Protein AF-A0A2S0LW04-F1 (afdb_monomer)

Secondary structure (DSSP, 8-state):
-PPPBB--B--HHHHHHHHHHTTT--HHHHHHT--S--TT-B--TT-S-BPPHHHHHHHHHHHHHHHHHTTTTS-TTSSS-HHHHHHHHHHHHHHHH-B-HHHHT-HHHHHHIIIIISHHHHHHHSPPPTT-TT-TTTSSSTT-TTHHHHHHHHHH-HHHHTT--HHHHHHHHT-HHHHT-HHHHHHHHHHHHHHHTT--SSS-HHHHHHHHHHHHHHHHHHH-GGGS-HHHHHHHHHHHHHHHHHHHHHHHHTT--SSHHHHHHHHHTTTT-

pLDDT: mean 87.73, std 12.88, range [37.12, 98.69]

Radius of gyration: 20.91 Å; Cα contacts (8 Å, |Δi|>4): 337; chains: 1; bounding box: 58×43×54 Å

Sequence (273 aa):
MTRELSYPRIPTQVAIGLLREFEGKSLDDLRQSSATDHLRAYFHPNHPFQVEEETLETLRAGVEVIARKYGYPDEAGGKKSPGDFDRDVAAYLVEMMKILPVEAAIDEVWNFFTLVLLPHVGMWRYPNKPGDYEYERLIGKPRNVFRKLWWRAYVLGPELSNKLGEDETVGIMERSSVGGNVQLARAIVRSHDRVRSQFDGALSSSEFLRTAMVRIRAINSVRGLTFLPDDVLQREIDTVFNEVRDAYIKAVESGQAKSGRHLRRLVASGAFG

Structure (mmCIF, N/CA/C/O backbone):
data_AF-A0A2S0LW04-F1
#
_entry.id   AF-A0A2S0LW04-F1
#
loop_
_atom_site.group_PDB
_atom_site.id
_atom_site.type_symbol
_atom_site.label_atom_id
_atom_site.label_alt_id
_atom_site.label_comp_id
_atom_site.label_asym_id
_atom_site.label_entity_id
_atom_site.label_seq_id
_atom_site.pdbx_PDB_ins_code
_atom_site.Cartn_x
_atom_site.Cartn_y
_atom_site.Cartn_z
_atom_site.occupancy
_atom_site.B_iso_or_equiv
_atom_site.auth_seq_id
_atom_site.auth_comp_id
_atom_site.auth_asym_id
_atom_site.auth_atom_id
_atom_site.pdbx_PDB_model_num
ATOM 1 N N . MET A 1 1 ? -12.515 -25.270 -1.839 1.00 46.56 1 MET A N 1
ATOM 2 C CA . MET A 1 1 ? -12.910 -23.907 -2.254 1.00 46.56 1 MET A CA 1
ATOM 3 C C . MET A 1 1 ? -12.561 -22.962 -1.123 1.00 46.56 1 MET A C 1
ATOM 5 O O . MET A 1 1 ? -13.124 -23.107 -0.046 1.00 46.56 1 MET A O 1
ATOM 9 N N . THR A 1 2 ? -11.597 -22.068 -1.329 1.00 56.78 2 THR A N 1
ATOM 10 C CA . THR A 1 2 ? -11.316 -20.971 -0.391 1.00 56.78 2 THR A CA 1
ATOM 11 C C . THR A 1 2 ? -12.529 -20.045 -0.403 1.00 56.78 2 THR A C 1
ATOM 13 O O . THR A 1 2 ? -12.941 -19.624 -1.480 1.00 56.78 2 THR A O 1
ATOM 16 N N . ARG A 1 3 ? -13.160 -19.811 0.751 1.00 67.69 3 ARG A N 1
ATOM 17 C CA . ARG A 1 3 ? -14.314 -18.908 0.843 1.00 67.69 3 ARG A CA 1
ATOM 18 C C . ARG A 1 3 ? -13.809 -17.472 0.751 1.00 67.69 3 ARG A C 1
ATOM 20 O O . ARG A 1 3 ? -12.916 -17.092 1.500 1.00 67.69 3 ARG A O 1
ATOM 27 N N . GLU A 1 4 ? -14.358 -16.711 -0.180 1.00 74.31 4 GLU A N 1
ATOM 28 C CA . GLU A 1 4 ? -14.082 -15.285 -0.321 1.00 74.31 4 GLU A CA 1
ATOM 29 C C . GLU A 1 4 ? -15.015 -14.515 0.627 1.00 74.31 4 GLU A C 1
ATOM 31 O O . GLU A 1 4 ? -16.198 -14.852 0.730 1.00 74.31 4 GLU A O 1
ATOM 36 N N . LEU A 1 5 ? -14.481 -13.537 1.365 1.00 85.00 5 LEU A N 1
ATOM 37 C CA . LEU A 1 5 ? -15.184 -12.854 2.461 1.00 85.00 5 LEU A CA 1
ATOM 38 C C . LEU A 1 5 ? -15.464 -11.382 2.1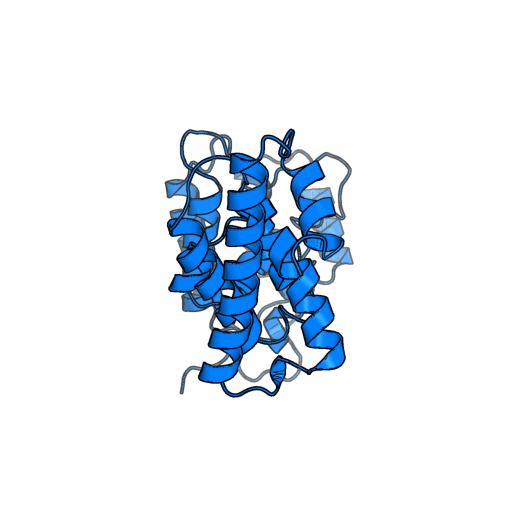24 1.00 85.00 5 LEU A C 1
ATOM 40 O O . LEU A 1 5 ? -14.598 -10.692 1.578 1.00 85.00 5 LEU A O 1
ATOM 44 N N . SER A 1 6 ? -16.648 -10.883 2.500 1.00 90.00 6 SER A N 1
ATOM 45 C CA . SER A 1 6 ? -16.928 -9.440 2.537 1.00 90.00 6 SER A CA 1
ATOM 46 C C . SER A 1 6 ? -16.561 -8.869 3.895 1.00 90.00 6 SER A C 1
ATOM 48 O O . SER A 1 6 ? -16.793 -9.488 4.935 1.00 90.00 6 SER A O 1
ATOM 50 N N . TYR A 1 7 ? -15.983 -7.676 3.859 1.00 94.69 7 TYR A N 1
ATOM 51 C CA . TYR A 1 7 ? -15.483 -6.969 5.026 1.00 94.69 7 TYR A CA 1
ATOM 52 C C . TYR A 1 7 ? -16.412 -5.817 5.417 1.00 94.69 7 TYR A C 1
ATOM 54 O O . TYR A 1 7 ? -17.071 -5.248 4.537 1.00 94.69 7 TYR A O 1
ATOM 62 N N . PRO A 1 8 ? -16.442 -5.431 6.708 1.00 95.94 8 PRO A N 1
ATOM 63 C CA . PRO A 1 8 ? -17.196 -4.274 7.149 1.00 95.94 8 PRO A CA 1
ATOM 64 C C . PRO A 1 8 ? -16.661 -3.005 6.488 1.00 95.94 8 PRO A C 1
ATOM 66 O O . PRO A 1 8 ? -15.465 -2.854 6.230 1.00 95.94 8 PRO A O 1
ATOM 69 N N . ARG A 1 9 ? -17.572 -2.074 6.228 1.00 96.75 9 ARG A N 1
ATOM 70 C CA . ARG A 1 9 ? -17.311 -0.790 5.582 1.00 96.75 9 ARG A CA 1
ATOM 71 C C . ARG A 1 9 ? -17.803 0.326 6.474 1.00 96.75 9 ARG A C 1
ATOM 73 O O . ARG A 1 9 ? -18.889 0.204 7.031 1.00 96.75 9 ARG A O 1
ATOM 80 N N . ILE A 1 10 ? -17.065 1.432 6.547 1.00 98.00 10 ILE A N 1
ATOM 81 C CA . ILE A 1 10 ? -17.593 2.682 7.111 1.00 98.00 10 ILE A CA 1
ATOM 82 C C . ILE A 1 10 ? -17.517 3.825 6.090 1.00 98.00 10 ILE A C 1
ATOM 84 O O . ILE A 1 10 ? -16.471 4.015 5.451 1.00 98.00 10 ILE A O 1
ATOM 88 N N . PRO A 1 11 ? -18.585 4.638 5.964 1.00 98.00 11 PRO A N 1
ATOM 89 C CA . PRO A 1 11 ? -18.584 5.779 5.061 1.00 98.00 11 PRO A CA 1
ATOM 90 C C . PRO A 1 11 ? -17.447 6.751 5.355 1.00 98.00 11 PRO A C 1
ATOM 92 O O . PRO A 1 11 ? -17.129 7.019 6.513 1.00 98.00 11 PRO A O 1
ATOM 95 N N . THR A 1 12 ? -16.878 7.354 4.313 1.00 97.69 12 THR A N 1
ATOM 96 C CA . THR A 1 12 ? -15.746 8.289 4.457 1.00 97.69 12 THR A CA 1
ATOM 97 C C . THR A 1 12 ? -16.043 9.453 5.408 1.00 97.69 12 THR A C 1
ATOM 99 O O . THR A 1 12 ? -15.176 9.850 6.174 1.00 97.69 12 THR A O 1
ATOM 102 N N . GLN A 1 13 ? -17.276 9.961 5.454 1.00 97.75 13 GLN A N 1
ATOM 103 C CA . GLN A 1 13 ? -17.642 11.014 6.414 1.00 97.75 13 GLN A CA 1
ATOM 104 C C . GLN A 1 13 ? -17.598 10.540 7.876 1.00 97.75 13 GLN A C 1
ATOM 106 O O . GLN A 1 13 ? -17.260 11.313 8.767 1.00 97.75 13 GLN A O 1
ATOM 111 N N . VAL A 1 14 ? -17.893 9.260 8.128 1.00 98.25 14 VAL A N 1
ATOM 112 C CA . VAL A 1 14 ? -17.749 8.645 9.458 1.00 98.25 14 VAL A CA 1
ATOM 113 C C . VAL A 1 14 ? -16.271 8.473 9.796 1.00 98.25 14 VAL A C 1
ATOM 115 O O . VAL A 1 14 ? -15.859 8.812 10.896 1.00 98.25 14 VAL A O 1
ATOM 118 N N . ALA A 1 15 ? -15.468 8.025 8.830 1.00 98.06 15 ALA A N 1
ATOM 119 C CA . ALA A 1 15 ? -14.017 7.899 8.957 1.00 98.06 15 ALA A CA 1
ATOM 120 C C . ALA A 1 15 ? -13.343 9.236 9.336 1.00 98.06 15 ALA A C 1
ATOM 122 O O . ALA A 1 15 ? -12.541 9.293 10.264 1.00 98.06 15 ALA A O 1
ATOM 123 N N . ILE A 1 16 ? -13.729 10.328 8.668 1.00 98.00 16 ILE A N 1
ATOM 124 C CA . ILE A 1 16 ? -13.281 11.693 8.990 1.00 98.00 16 ILE A CA 1
ATOM 125 C C . ILE A 1 16 ? -13.703 12.084 10.416 1.00 98.00 16 ILE A C 1
ATOM 127 O O . ILE A 1 16 ? -12.924 12.693 11.147 1.00 98.00 16 ILE A O 1
ATOM 131 N N . GLY A 1 17 ? -14.923 11.721 10.830 1.00 97.88 17 GLY A N 1
ATOM 132 C CA . GLY A 1 17 ? -15.408 11.916 12.200 1.00 97.88 17 GLY A CA 1
ATOM 133 C C . GLY A 1 17 ? -14.542 11.205 13.243 1.00 97.88 17 GLY A C 1
ATOM 134 O O . GLY A 1 17 ? -14.099 11.844 14.192 1.00 97.88 17 GLY A O 1
ATOM 135 N N . LEU A 1 18 ? -14.209 9.932 13.013 1.00 97.75 18 LEU A N 1
ATOM 136 C CA . LEU A 1 18 ? -13.320 9.163 13.892 1.00 97.75 18 LEU A CA 1
ATOM 137 C C . LEU A 1 18 ? -11.939 9.817 14.020 1.00 97.75 18 LEU A C 1
ATOM 139 O O . LEU A 1 18 ? -11.418 9.934 15.123 1.00 97.75 18 LEU A O 1
ATOM 143 N N . LEU A 1 19 ? -11.358 10.319 12.923 1.00 96.50 19 LEU A N 1
ATOM 144 C CA . LEU A 1 19 ? -10.076 11.032 12.991 1.00 96.50 19 LEU A CA 1
ATOM 145 C C . LEU A 1 19 ? -10.138 12.307 13.840 1.00 96.50 19 LEU A C 1
ATOM 147 O O . LEU A 1 19 ? -9.159 12.622 14.513 1.00 96.50 19 LEU A O 1
ATOM 151 N N . ARG A 1 20 ? -11.272 13.019 13.845 1.00 96.81 20 ARG A N 1
ATOM 152 C CA . ARG A 1 20 ? -11.489 14.159 14.753 1.00 96.81 20 ARG A CA 1
ATOM 153 C C . ARG A 1 20 ? -11.556 13.708 16.206 1.00 96.81 20 ARG A C 1
ATOM 155 O O . ARG A 1 20 ? -10.947 14.331 17.064 1.00 96.81 20 ARG A O 1
ATOM 162 N N . GLU A 1 21 ? -12.256 12.612 16.477 1.00 96.25 21 GLU A N 1
ATOM 163 C CA . GLU A 1 21 ? -12.354 12.025 17.820 1.00 96.25 21 GLU A CA 1
ATOM 164 C C . GLU A 1 21 ? -11.022 11.453 18.328 1.00 96.25 21 GLU A C 1
ATOM 166 O O . GLU A 1 21 ? -10.840 11.276 19.533 1.00 96.25 21 GLU A O 1
ATOM 171 N N . PHE A 1 22 ? -10.101 11.125 17.423 1.00 96.12 22 PHE A N 1
ATOM 172 C CA . PHE A 1 22 ? -8.762 10.631 17.739 1.00 96.12 22 PHE A CA 1
ATOM 173 C C . PHE A 1 22 ? -7.753 11.743 18.014 1.00 96.12 22 PHE A C 1
ATOM 175 O O . PHE A 1 22 ? -6.666 11.460 18.516 1.00 96.12 22 PHE A O 1
ATOM 182 N N . GLU A 1 23 ? -8.085 12.997 17.713 1.00 94.94 23 GLU A N 1
ATOM 183 C CA . GLU A 1 23 ? -7.182 14.113 17.958 1.00 94.94 23 GLU A CA 1
ATOM 184 C C . GLU A 1 23 ? -6.840 14.230 19.450 1.00 94.94 23 GLU A C 1
ATOM 186 O O . GLU A 1 23 ? -7.713 14.240 20.316 1.00 94.94 23 GLU A O 1
ATOM 191 N N . GLY A 1 24 ? -5.542 14.287 19.754 1.00 92.31 24 GLY A N 1
ATOM 192 C CA . GLY A 1 24 ? -5.036 14.377 21.125 1.00 92.31 24 GLY A CA 1
ATOM 193 C C . GLY A 1 24 ? -5.053 13.067 21.923 1.00 92.31 24 GLY A C 1
ATOM 194 O O . GLY A 1 24 ? -4.531 13.055 23.036 1.00 92.31 24 GLY A O 1
ATOM 195 N N . LYS A 1 25 ? -5.589 11.965 21.380 1.00 95.50 25 LYS A N 1
ATOM 196 C CA . LYS A 1 25 ? -5.533 10.644 22.025 1.00 95.50 25 LYS A CA 1
ATOM 197 C C . LYS A 1 25 ? -4.138 10.029 21.915 1.00 95.50 25 LYS A C 1
ATOM 199 O O . LYS A 1 25 ? -3.474 10.143 20.884 1.00 95.50 25 LYS A O 1
ATOM 204 N N . SER A 1 26 ? -3.704 9.339 22.968 1.00 94.94 26 SER A N 1
ATOM 205 C CA . SER A 1 26 ? -2.473 8.547 22.933 1.00 94.94 26 SER A CA 1
ATOM 206 C C . SER A 1 26 ? -2.653 7.268 22.104 1.00 94.94 26 SER A C 1
ATOM 208 O O . SER A 1 26 ? -3.774 6.835 21.833 1.00 94.94 26 SER A O 1
ATOM 210 N N . LEU A 1 27 ? -1.551 6.613 21.717 1.00 95.25 27 LEU A N 1
ATOM 211 C CA . LEU A 1 27 ? -1.625 5.314 21.031 1.00 95.25 27 LEU A CA 1
ATOM 212 C C . LEU A 1 27 ? -2.337 4.245 21.878 1.00 95.25 27 LEU A C 1
ATOM 214 O O . LEU A 1 27 ? -3.002 3.378 21.314 1.00 95.25 27 LEU A O 1
ATOM 218 N N . ASP A 1 28 ? -2.238 4.321 23.210 1.00 96.25 28 ASP A N 1
ATOM 219 C CA . ASP A 1 28 ? -2.940 3.398 24.105 1.00 96.25 28 ASP A CA 1
ATOM 220 C C . ASP A 1 28 ? -4.449 3.676 24.133 1.00 96.25 28 ASP A C 1
ATOM 222 O O . ASP A 1 28 ? -5.237 2.748 23.971 1.00 96.25 28 ASP A O 1
ATOM 226 N N . ASP A 1 29 ? -4.866 4.946 24.186 1.00 97.00 29 ASP A N 1
ATOM 227 C CA . ASP A 1 29 ? -6.286 5.322 24.086 1.00 97.00 29 ASP A CA 1
ATOM 228 C C . ASP A 1 29 ? -6.900 4.856 22.755 1.00 97.00 29 ASP A C 1
ATOM 230 O O . ASP A 1 29 ? -8.031 4.362 22.706 1.00 97.00 29 ASP A O 1
ATOM 234 N N . LEU A 1 30 ? -6.151 4.981 21.651 1.00 97.19 30 LEU A N 1
ATOM 235 C CA . LEU A 1 30 ? -6.567 4.481 20.337 1.00 97.19 30 LEU A CA 1
ATOM 236 C C . LEU A 1 30 ? -6.658 2.954 20.314 1.00 97.19 30 LEU A C 1
ATOM 238 O O . LEU A 1 30 ? -7.567 2.394 19.699 1.00 97.19 30 LEU A O 1
ATOM 242 N N . ARG A 1 31 ? -5.740 2.264 20.993 1.00 97.00 31 ARG A N 1
ATOM 243 C CA . ARG A 1 31 ? -5.771 0.806 21.111 1.00 97.00 31 ARG A CA 1
ATOM 244 C C . ARG A 1 31 ? -6.989 0.343 21.902 1.00 97.00 31 ARG A C 1
ATOM 246 O O . ARG A 1 31 ? -7.678 -0.564 21.452 1.00 97.00 31 ARG A O 1
ATOM 253 N N . GLN A 1 32 ? -7.298 1.005 23.014 1.00 96.69 32 GLN A N 1
ATOM 254 C CA . GLN A 1 32 ? -8.504 0.744 23.804 1.00 96.69 32 GLN A CA 1
ATOM 255 C C . GLN A 1 32 ? -9.792 1.062 23.029 1.00 96.69 32 GLN A C 1
ATOM 257 O O . GLN A 1 32 ? -10.805 0.401 23.226 1.00 96.69 32 GLN A O 1
ATOM 262 N N . SER A 1 33 ? -9.744 2.033 22.111 1.00 95.12 33 SER A N 1
ATOM 263 C CA . SER A 1 33 ? -10.862 2.380 21.220 1.00 95.12 33 SER A CA 1
ATOM 264 C C . SER A 1 33 ? -10.996 1.447 20.003 1.00 95.12 33 SER A C 1
ATOM 266 O O . SER A 1 33 ? -11.900 1.639 19.195 1.00 95.12 33 SER A O 1
ATOM 268 N N . SER A 1 34 ? -10.087 0.482 19.814 1.00 97.19 34 SER A N 1
ATOM 269 C CA . SER A 1 34 ? -10.100 -0.408 18.645 1.00 97.19 34 SER A CA 1
ATOM 270 C C . SER A 1 34 ? -11.190 -1.475 18.783 1.00 97.19 34 SER A C 1
ATOM 272 O O . SER A 1 34 ? -11.239 -2.179 19.791 1.00 97.19 34 SER A O 1
ATOM 274 N N . ALA A 1 35 ? -12.003 -1.661 17.746 1.00 97.75 35 ALA A N 1
ATOM 275 C CA . ALA A 1 35 ? -13.168 -2.546 17.768 1.00 97.75 35 ALA A CA 1
ATOM 276 C C . ALA A 1 35 ? -13.258 -3.433 16.514 1.00 97.75 35 ALA A C 1
ATOM 278 O O . ALA A 1 35 ? -12.617 -3.181 15.493 1.00 97.75 35 ALA A O 1
ATOM 279 N N . THR A 1 36 ? -14.049 -4.496 16.610 1.00 97.88 36 THR A N 1
ATOM 280 C CA . THR A 1 36 ? -14.407 -5.424 15.520 1.00 97.88 36 THR A CA 1
ATOM 281 C C . THR A 1 36 ? -15.727 -5.057 14.849 1.00 97.88 36 THR A C 1
ATOM 283 O O . THR A 1 36 ? -16.068 -5.621 13.809 1.00 97.88 36 THR A O 1
ATOM 286 N N . ASP A 1 37 ? -16.437 -4.071 15.390 1.00 96.56 37 ASP A N 1
ATOM 287 C CA . ASP A 1 37 ? -17.686 -3.537 14.879 1.00 96.56 37 ASP A CA 1
ATOM 288 C C . ASP A 1 37 ? -17.732 -2.004 15.005 1.00 96.56 37 ASP A C 1
ATOM 290 O O . ASP A 1 37 ? -16.855 -1.352 15.572 1.00 96.56 37 ASP A O 1
ATOM 294 N N . HIS A 1 38 ? -18.744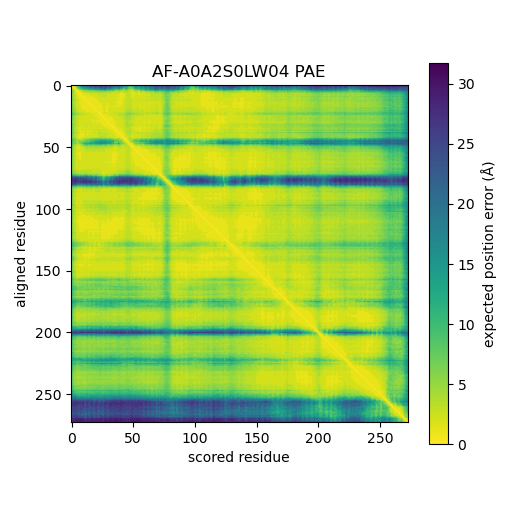 -1.397 14.389 1.00 97.44 38 HIS A N 1
ATOM 295 C CA . HIS A 1 38 ? -19.047 0.020 14.556 1.00 97.44 38 HIS A CA 1
ATOM 296 C C . HIS A 1 38 ? -20.521 0.248 14.215 1.00 97.44 38 HIS A C 1
ATOM 298 O O . HIS A 1 38 ? -21.022 -0.319 13.247 1.00 97.44 38 HIS A O 1
ATOM 304 N N . LEU A 1 39 ? -21.215 1.138 14.933 1.00 96.38 39 LEU A N 1
ATOM 305 C CA . LEU A 1 39 ? -22.658 1.385 14.742 1.00 96.38 39 LEU A CA 1
ATOM 306 C C . LEU A 1 39 ? -23.032 1.751 13.294 1.00 96.38 39 LEU A C 1
ATOM 308 O O . LEU A 1 39 ? -24.123 1.458 12.816 1.00 96.38 39 LEU A O 1
ATOM 312 N N . ARG A 1 40 ? -22.120 2.433 12.598 1.00 97.25 40 ARG A N 1
ATOM 313 C CA . ARG A 1 40 ? -22.282 2.838 11.192 1.00 97.25 40 ARG A CA 1
ATOM 314 C C . ARG A 1 40 ? -21.583 1.915 10.194 1.00 97.25 40 ARG A C 1
ATOM 316 O O . ARG A 1 40 ? -21.472 2.289 9.026 1.00 97.25 40 ARG A O 1
ATOM 323 N N . ALA A 1 41 ? -21.061 0.778 10.652 1.00 96.62 41 ALA A N 1
ATOM 324 C CA . ALA A 1 41 ? -20.507 -0.224 9.763 1.00 96.62 41 ALA A CA 1
ATOM 325 C C . ALA A 1 41 ? -21.624 -0.954 9.019 1.00 96.62 41 ALA A C 1
ATOM 327 O O . ALA A 1 41 ? -22.720 -1.157 9.538 1.00 96.62 41 ALA A O 1
ATOM 328 N N . TYR A 1 42 ? -21.337 -1.346 7.788 1.00 94.94 42 TYR A N 1
ATOM 329 C CA . TYR A 1 42 ? -22.242 -2.140 6.974 1.00 94.94 42 TYR A CA 1
ATOM 330 C C . TYR A 1 42 ? -21.444 -3.073 6.061 1.00 94.94 42 TYR A C 1
ATOM 332 O O . TYR A 1 42 ? -20.259 -2.855 5.806 1.00 94.94 42 TYR A O 1
ATOM 340 N N . PHE A 1 43 ? -22.098 -4.113 5.558 1.00 92.94 43 PHE A N 1
ATOM 341 C CA . PHE A 1 43 ? -21.528 -5.043 4.585 1.00 92.94 43 PHE A CA 1
ATOM 342 C C . PHE A 1 43 ? -22.129 -4.809 3.205 1.00 92.94 43 PHE A C 1
ATOM 344 O O . PHE A 1 43 ? -23.178 -4.174 3.064 1.00 92.94 43 PHE A O 1
ATOM 351 N N . HIS A 1 44 ? -21.495 -5.356 2.170 1.00 86.62 44 HIS A N 1
ATOM 352 C CA . HIS A 1 44 ? -22.132 -5.393 0.862 1.00 86.62 44 HIS A CA 1
ATOM 353 C C . HIS A 1 44 ? -23.467 -6.172 0.946 1.00 86.62 44 HIS A C 1
ATOM 355 O O . HIS A 1 44 ? -23.442 -7.335 1.357 1.00 86.62 44 HIS A O 1
ATOM 361 N N . PRO A 1 45 ? -24.616 -5.595 0.532 1.00 80.81 45 PRO A N 1
ATOM 362 C CA . PRO A 1 45 ? -25.943 -6.174 0.791 1.00 80.81 45 PRO A CA 1
ATOM 363 C C . PRO A 1 45 ? -26.150 -7.603 0.276 1.00 80.81 45 PRO A C 1
ATOM 365 O O . PRO A 1 45 ? -26.917 -8.362 0.855 1.00 80.81 45 PRO A O 1
ATOM 368 N N . ASN A 1 46 ? -25.456 -7.973 -0.804 1.00 78.25 46 ASN A N 1
ATOM 369 C CA . ASN A 1 46 ? -25.651 -9.249 -1.500 1.00 78.25 46 ASN A CA 1
ATOM 370 C C . ASN A 1 46 ? -24.484 -10.231 -1.323 1.00 78.25 46 ASN A C 1
ATOM 372 O O . ASN A 1 46 ? -24.371 -11.178 -2.099 1.00 78.25 46 ASN A O 1
ATOM 376 N N . HIS A 1 47 ? -23.567 -9.989 -0.381 1.00 76.75 47 HIS A N 1
ATOM 377 C CA . HIS A 1 47 ? -22.433 -10.893 -0.206 1.00 76.75 47 HIS A CA 1
ATOM 378 C C . HIS A 1 47 ? -22.790 -12.061 0.731 1.00 76.75 47 HIS A C 1
ATOM 380 O O . HIS A 1 47 ? -23.176 -11.812 1.872 1.00 76.75 47 HIS A O 1
ATOM 386 N N . PRO A 1 48 ? -22.656 -13.327 0.288 1.00 75.50 48 PRO A N 1
ATOM 387 C CA . PRO A 1 48 ? -23.170 -14.485 1.026 1.00 75.50 48 PRO A CA 1
ATOM 388 C C . PRO A 1 48 ? -22.367 -14.826 2.287 1.00 75.50 48 PRO A C 1
ATOM 390 O O . PRO A 1 48 ? -22.890 -15.480 3.183 1.00 75.50 48 PRO A O 1
ATOM 393 N N . PHE A 1 49 ? -21.104 -14.395 2.357 1.00 84.00 49 PHE A N 1
ATOM 394 C CA . PHE A 1 49 ? -20.210 -14.676 3.479 1.00 84.00 49 PHE A CA 1
ATOM 395 C C . PHE A 1 49 ? -19.587 -13.381 3.990 1.00 84.00 49 PHE A C 1
ATOM 397 O O . PHE A 1 49 ? -18.837 -12.713 3.272 1.00 84.00 49 PHE A O 1
ATOM 404 N N . GLN A 1 50 ? -19.931 -13.015 5.216 1.00 90.62 50 GLN A N 1
ATOM 405 C CA . GLN A 1 50 ? -19.319 -11.905 5.936 1.00 90.62 50 GLN A CA 1
ATOM 406 C C . GLN A 1 50 ? -18.141 -12.442 6.743 1.00 90.62 50 GLN A C 1
ATOM 408 O O . GLN A 1 50 ? -18.166 -13.589 7.189 1.00 90.62 50 GLN A O 1
ATOM 413 N N . VAL A 1 51 ? -17.095 -11.634 6.891 1.00 92.31 51 VAL A N 1
ATOM 414 C CA . VAL A 1 51 ? -16.002 -11.963 7.805 1.00 92.31 51 VAL A CA 1
ATOM 415 C C . VAL A 1 51 ? -16.541 -12.047 9.233 1.00 92.31 51 VAL A C 1
ATOM 417 O O . VAL A 1 51 ? -17.296 -11.182 9.673 1.00 92.31 51 VAL A O 1
ATOM 420 N N . GLU A 1 52 ? -16.171 -13.110 9.938 1.00 92.88 52 GLU A N 1
ATOM 421 C CA . GLU A 1 52 ? -16.552 -13.306 11.334 1.00 92.88 52 GLU A CA 1
ATOM 422 C C . GLU A 1 52 ? -15.707 -12.413 12.246 1.00 92.88 52 GLU A C 1
ATOM 424 O O . GLU A 1 52 ? -14.554 -12.091 11.938 1.00 92.88 52 GLU A O 1
ATOM 429 N N . GLU A 1 53 ? -16.268 -12.044 13.394 1.00 95.56 53 GLU A N 1
ATOM 430 C CA . GLU A 1 53 ? -15.584 -11.235 14.403 1.00 95.56 53 GLU A CA 1
ATOM 431 C C . GLU A 1 53 ? -14.229 -11.839 14.804 1.00 95.56 53 GLU A C 1
ATOM 433 O O . GLU A 1 53 ? -13.217 -11.142 14.765 1.00 95.56 53 GLU A O 1
ATOM 438 N N . GLU A 1 54 ? -14.170 -13.152 15.044 1.00 95.81 54 GLU A N 1
ATOM 439 C CA . GLU A 1 54 ? -12.934 -13.878 15.377 1.00 95.81 54 GLU A CA 1
ATOM 440 C C . GLU A 1 54 ? -11.835 -13.697 14.311 1.00 95.81 54 GLU A C 1
ATOM 442 O O . GLU A 1 54 ? -10.642 -13.581 14.616 1.00 95.81 54 GLU A O 1
ATOM 447 N N . THR A 1 55 ? -12.221 -13.605 13.034 1.00 95.50 55 THR A N 1
ATOM 448 C CA . THR A 1 55 ? -11.269 -13.350 11.945 1.00 95.50 55 THR A CA 1
ATOM 449 C C . THR A 1 55 ? -10.737 -11.915 11.999 1.00 95.50 55 THR A C 1
ATOM 451 O O . THR A 1 55 ? -9.548 -11.692 11.759 1.00 95.50 55 THR A O 1
ATOM 454 N N . LEU A 1 56 ? -11.577 -10.933 12.345 1.00 97.81 56 LEU A N 1
ATOM 455 C CA . LEU A 1 56 ? -11.148 -9.543 12.544 1.00 97.81 56 LEU A CA 1
ATOM 456 C C . LEU A 1 56 ? -10.218 -9.412 13.757 1.00 97.81 56 LEU A C 1
ATOM 458 O O . LEU A 1 56 ? -9.191 -8.737 13.665 1.00 97.81 56 LEU A O 1
ATOM 462 N N . GLU A 1 57 ? -10.518 -10.099 14.859 1.00 98.00 57 GLU A N 1
ATOM 463 C CA . GLU A 1 57 ? -9.649 -10.144 16.039 1.00 98.00 57 GLU A CA 1
ATOM 464 C C . GLU A 1 57 ? -8.289 -10.761 15.720 1.00 98.00 57 GLU A C 1
ATOM 466 O O . GLU A 1 57 ? -7.254 -10.199 16.085 1.00 98.00 57 GLU A O 1
ATOM 471 N N . THR A 1 58 ? -8.286 -11.870 14.977 1.00 98.00 58 THR A N 1
ATOM 472 C CA . THR A 1 58 ? -7.065 -12.535 14.513 1.00 98.00 58 THR A CA 1
ATOM 473 C C . THR A 1 58 ? -6.239 -11.600 13.629 1.00 98.00 58 THR A C 1
ATOM 475 O O . THR A 1 58 ? -5.032 -11.444 13.832 1.00 98.00 58 THR A O 1
ATOM 478 N N . LEU A 1 59 ? -6.876 -10.908 12.676 1.00 98.00 59 LEU A N 1
ATOM 479 C CA . LEU A 1 59 ? -6.217 -9.912 11.827 1.00 98.00 59 LEU A CA 1
ATOM 480 C C . LEU A 1 59 ? -5.578 -8.796 12.655 1.00 98.00 59 LEU A C 1
ATOM 482 O O . LEU A 1 59 ? -4.396 -8.505 12.459 1.00 98.00 59 LEU A O 1
ATOM 486 N N . ARG A 1 60 ? -6.322 -8.220 13.606 1.00 98.44 60 ARG A N 1
ATOM 487 C CA . ARG A 1 60 ? -5.814 -7.192 14.522 1.00 98.44 60 ARG A CA 1
ATOM 488 C C . ARG A 1 60 ? -4.605 -7.703 15.304 1.00 98.44 60 ARG A C 1
ATOM 490 O O . ARG A 1 60 ? -3.548 -7.077 15.269 1.00 98.44 60 ARG A O 1
ATOM 497 N N . ALA A 1 61 ? -4.729 -8.863 15.947 1.00 98.31 61 ALA A N 1
ATOM 498 C CA . ALA A 1 61 ? -3.675 -9.449 16.767 1.00 98.31 61 ALA A CA 1
ATOM 499 C C . ALA A 1 61 ? -2.389 -9.718 15.968 1.00 98.31 61 ALA A C 1
ATOM 501 O O . ALA A 1 61 ? -1.297 -9.386 16.431 1.00 98.31 61 ALA A O 1
ATOM 502 N N . GLY A 1 62 ? -2.497 -10.266 14.755 1.00 98.50 62 GLY A N 1
ATOM 503 C CA . GLY A 1 62 ? -1.329 -10.524 13.913 1.00 98.50 62 GLY A CA 1
ATOM 504 C C . GLY A 1 62 ? -0.634 -9.247 13.439 1.00 98.50 62 GLY A C 1
ATOM 505 O O . GLY A 1 62 ? 0.594 -9.158 13.519 1.00 98.50 62 GLY A O 1
ATOM 506 N N . VAL A 1 63 ? -1.390 -8.215 13.041 1.00 98.31 63 VAL A N 1
ATOM 507 C CA . VAL A 1 63 ? -0.800 -6.907 12.703 1.00 98.31 63 VAL A CA 1
ATOM 508 C C . VAL A 1 63 ? -0.126 -6.279 13.925 1.00 98.31 63 VAL A C 1
ATOM 510 O O . VAL A 1 63 ? 0.979 -5.756 13.795 1.00 98.31 63 VAL A O 1
ATOM 513 N N . GLU A 1 64 ? -0.719 -6.369 15.117 1.00 97.38 64 GLU A N 1
ATOM 514 C CA . GLU A 1 64 ? -0.096 -5.877 16.350 1.00 97.38 64 GLU A CA 1
ATOM 515 C C . GLU A 1 64 ? 1.206 -6.618 16.701 1.00 97.38 64 GLU A C 1
ATOM 517 O O . GLU A 1 64 ? 2.173 -5.995 17.143 1.00 97.38 64 GLU A O 1
ATOM 522 N N . VAL A 1 65 ? 1.259 -7.945 16.522 1.00 97.75 65 VAL A N 1
ATOM 523 C CA . VAL A 1 65 ? 2.485 -8.737 16.731 1.00 97.75 65 VAL A CA 1
ATOM 524 C C . VAL A 1 65 ? 3.596 -8.248 15.802 1.00 97.75 65 VAL A C 1
ATOM 526 O O . VAL A 1 65 ? 4.726 -8.035 16.251 1.00 97.75 65 VAL A O 1
ATOM 529 N N . ILE A 1 66 ? 3.268 -8.007 14.531 1.00 96.50 66 ILE A N 1
ATOM 530 C CA . ILE A 1 66 ? 4.209 -7.441 13.563 1.00 96.50 66 ILE A CA 1
ATOM 531 C C . ILE A 1 66 ? 4.612 -6.022 13.990 1.00 96.50 66 ILE A C 1
ATOM 533 O O . ILE A 1 66 ? 5.800 -5.727 14.064 1.00 96.50 66 ILE A O 1
ATOM 537 N N . ALA A 1 67 ? 3.670 -5.151 14.352 1.00 94.94 67 ALA A N 1
ATOM 538 C CA . ALA A 1 67 ? 3.967 -3.785 14.787 1.00 94.94 67 ALA A CA 1
ATOM 539 C C . ALA A 1 67 ? 4.934 -3.758 15.986 1.00 94.94 67 ALA A C 1
ATOM 541 O O . ALA A 1 67 ? 5.938 -3.042 15.955 1.00 94.94 67 ALA A O 1
ATOM 542 N N . ARG A 1 68 ? 4.705 -4.603 17.002 1.00 93.75 68 ARG A N 1
ATOM 543 C CA . ARG A 1 68 ? 5.590 -4.741 18.174 1.00 93.75 68 ARG A CA 1
ATOM 544 C C . ARG A 1 68 ? 6.996 -5.200 17.791 1.00 93.75 68 ARG A C 1
ATOM 546 O O . ARG A 1 68 ? 7.977 -4.659 18.296 1.00 93.75 68 ARG A O 1
ATOM 553 N N . LYS A 1 69 ? 7.126 -6.136 16.841 1.00 93.31 69 LYS A N 1
ATOM 554 C CA . LYS A 1 69 ? 8.435 -6.543 16.292 1.00 93.31 69 LYS A CA 1
ATOM 555 C C . LYS A 1 69 ? 9.210 -5.345 15.726 1.00 93.31 69 LYS A C 1
ATOM 557 O O . LYS A 1 69 ? 10.442 -5.357 15.787 1.00 93.31 69 LYS A O 1
ATOM 562 N N . TYR A 1 70 ? 8.525 -4.324 15.214 1.00 91.56 70 TYR A N 1
ATOM 563 C CA . TYR A 1 70 ? 9.120 -3.145 14.577 1.00 91.56 70 TYR A CA 1
ATOM 564 C C . TYR A 1 70 ? 9.124 -1.872 15.436 1.00 91.56 70 TYR A C 1
ATOM 566 O O . TYR A 1 70 ? 9.507 -0.820 14.933 1.00 91.56 70 TYR A O 1
ATOM 574 N N . GLY A 1 71 ? 8.800 -1.973 16.728 1.00 90.00 71 GLY A N 1
ATOM 575 C CA . GLY A 1 71 ? 8.996 -0.885 17.692 1.00 90.00 71 GLY A CA 1
ATOM 576 C C . GLY A 1 71 ? 7.723 -0.214 18.198 1.00 90.00 71 GLY A C 1
ATOM 577 O O . GLY A 1 71 ? 7.833 0.704 18.993 1.00 90.00 71 GLY A O 1
ATOM 578 N N . TYR A 1 72 ? 6.528 -0.665 17.806 1.00 90.62 72 TYR A N 1
ATOM 579 C CA . TYR A 1 72 ? 5.293 -0.217 18.459 1.00 90.62 72 TYR A CA 1
ATOM 580 C C . TYR A 1 72 ? 5.274 -0.642 19.946 1.00 90.62 72 TYR A C 1
ATOM 582 O O . TYR A 1 72 ? 5.578 -1.810 20.221 1.00 90.62 72 TYR A O 1
ATOM 590 N N . PRO A 1 73 ? 4.851 0.221 20.898 1.00 89.31 73 PRO A N 1
ATOM 591 C CA . PRO A 1 73 ? 4.255 1.552 20.707 1.00 89.31 73 PRO A CA 1
ATOM 592 C C . PRO A 1 73 ? 5.240 2.732 20.743 1.00 89.31 73 PRO A C 1
ATOM 594 O O . PRO A 1 73 ? 4.801 3.873 20.621 1.00 89.31 73 PRO A O 1
ATOM 597 N N . ASP A 1 74 ? 6.539 2.488 20.914 1.00 84.50 74 ASP A N 1
ATOM 598 C CA . ASP A 1 74 ? 7.552 3.547 20.937 1.00 84.50 74 ASP A CA 1
ATOM 599 C C . ASP A 1 74 ? 7.660 4.240 19.568 1.00 84.50 74 ASP A C 1
ATOM 601 O O . ASP A 1 74 ? 7.161 3.734 18.557 1.00 84.50 74 ASP A O 1
ATOM 605 N N . GLU A 1 75 ? 8.303 5.414 19.512 1.00 65.75 75 GLU A N 1
ATOM 606 C CA . GLU A 1 75 ? 8.429 6.181 18.267 1.00 65.75 75 GLU A CA 1
ATOM 607 C C . GLU A 1 75 ? 8.866 5.290 17.095 1.00 65.75 75 GLU A C 1
ATOM 609 O O . GLU A 1 75 ? 9.849 4.542 17.182 1.00 65.75 75 GLU A O 1
ATOM 614 N N . ALA A 1 76 ? 8.132 5.395 15.980 1.00 56.66 76 ALA A N 1
ATOM 615 C CA . ALA A 1 76 ? 8.439 4.755 14.705 1.00 56.66 76 ALA A CA 1
ATOM 616 C C . ALA A 1 76 ? 9.759 5.322 14.136 1.00 56.66 76 ALA A C 1
ATOM 618 O O . ALA A 1 76 ? 9.781 6.130 13.213 1.00 56.66 76 ALA A O 1
ATOM 619 N N . GLY A 1 77 ? 10.879 4.944 14.747 1.00 47.69 77 GLY A N 1
ATOM 620 C CA . GLY A 1 77 ? 12.206 5.511 14.503 1.00 47.69 77 GLY A CA 1
ATOM 621 C C . GLY A 1 77 ? 13.354 4.735 15.160 1.00 47.69 77 GLY A C 1
ATOM 622 O O . GLY A 1 77 ? 14.523 4.980 14.857 1.00 47.69 77 GLY A O 1
ATOM 623 N N . GLY A 1 78 ? 13.061 3.748 16.013 1.00 41.50 78 GLY A N 1
ATOM 624 C CA . GLY A 1 78 ? 14.074 2.898 16.639 1.00 41.50 78 GLY A CA 1
ATOM 625 C C . GLY A 1 78 ? 14.673 1.854 15.689 1.00 41.50 78 GLY A C 1
ATOM 626 O O . GLY A 1 78 ? 14.190 0.731 15.637 1.00 41.50 78 GLY A O 1
ATOM 627 N N . LYS A 1 79 ? 15.764 2.194 14.984 1.00 48.47 79 LYS A N 1
ATOM 628 C CA . LYS A 1 79 ? 16.751 1.310 14.296 1.00 48.47 79 LYS A CA 1
ATOM 629 C C . LYS A 1 79 ? 16.260 0.250 13.280 1.00 48.47 79 LYS A C 1
ATOM 631 O O . LYS 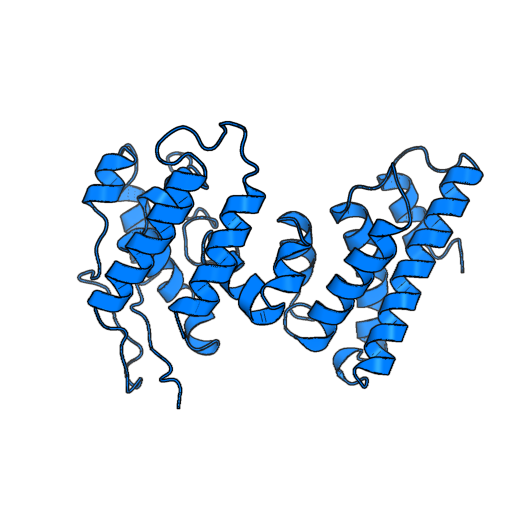A 1 79 ? 17.099 -0.261 12.541 1.00 48.47 79 LYS A O 1
ATOM 636 N N . LYS A 1 80 ? 14.973 -0.095 13.196 1.00 56.09 80 LYS A N 1
ATOM 637 C CA . LYS A 1 80 ? 14.413 -1.048 12.222 1.00 56.09 80 LYS A CA 1
ATOM 638 C C . LYS A 1 80 ? 13.769 -0.286 11.065 1.00 56.09 80 LYS A C 1
ATOM 640 O O . LYS A 1 80 ? 13.064 0.694 11.282 1.00 56.09 80 LYS A O 1
ATOM 645 N N . SER A 1 81 ? 14.050 -0.712 9.834 1.00 64.94 81 SER A N 1
ATOM 646 C CA . SER A 1 81 ? 13.592 -0.026 8.622 1.00 64.94 81 SER A CA 1
ATOM 647 C C . SER A 1 81 ? 12.057 -0.027 8.547 1.00 64.94 81 SER A C 1
ATOM 649 O O . SER A 1 81 ? 11.468 -1.110 8.566 1.00 64.94 81 SER A O 1
ATOM 651 N N . PRO A 1 82 ? 11.388 1.135 8.384 1.00 71.12 82 PRO A N 1
ATOM 652 C CA . PRO A 1 82 ? 9.940 1.205 8.148 1.00 71.12 82 PRO A CA 1
ATOM 653 C C . PRO A 1 82 ? 9.459 0.331 6.978 1.00 71.12 82 PRO A C 1
ATOM 655 O O . PRO A 1 82 ? 8.311 -0.107 6.954 1.00 71.12 82 PRO A O 1
ATOM 658 N N . GLY A 1 83 ? 10.347 0.038 6.020 1.00 82.81 83 GLY A N 1
ATOM 659 C CA . GLY A 1 83 ? 10.055 -0.852 4.899 1.00 82.81 83 GLY A CA 1
ATOM 660 C C . GLY A 1 83 ? 9.874 -2.321 5.295 1.00 82.81 83 GLY A C 1
ATOM 661 O O . GLY A 1 83 ? 9.101 -3.018 4.644 1.00 82.81 83 GLY A O 1
ATOM 662 N N . ASP A 1 84 ? 10.532 -2.793 6.359 1.00 87.81 84 ASP A N 1
ATOM 663 C CA . ASP A 1 84 ? 10.416 -4.188 6.801 1.00 87.81 84 ASP A CA 1
ATOM 664 C C . ASP A 1 84 ? 9.079 -4.447 7.514 1.00 87.81 84 ASP A C 1
ATOM 666 O O . ASP A 1 84 ? 8.470 -5.492 7.304 1.00 87.81 84 ASP A O 1
ATOM 670 N N . PHE A 1 85 ? 8.571 -3.475 8.282 1.00 91.44 85 PHE A N 1
ATOM 671 C CA . PHE A 1 85 ? 7.207 -3.529 8.825 1.00 91.44 85 PHE A CA 1
ATOM 672 C C . PHE A 1 85 ? 6.171 -3.640 7.701 1.00 91.44 85 PHE A C 1
ATOM 674 O O . PHE A 1 85 ? 5.347 -4.555 7.689 1.00 91.44 85 PHE A O 1
ATOM 681 N N . ASP A 1 86 ? 6.253 -2.737 6.719 1.00 91.94 86 ASP A N 1
ATOM 682 C CA . ASP A 1 86 ? 5.350 -2.711 5.569 1.00 91.94 86 ASP A CA 1
ATOM 683 C C . ASP A 1 86 ? 5.391 -4.045 4.798 1.00 91.94 86 ASP A C 1
ATOM 685 O O . ASP A 1 86 ? 4.387 -4.476 4.228 1.00 91.94 86 ASP A O 1
ATOM 689 N N . ARG A 1 87 ? 6.557 -4.696 4.752 1.00 91.38 87 ARG A N 1
ATOM 690 C CA . ARG A 1 87 ? 6.766 -5.987 4.093 1.00 91.38 87 ARG A CA 1
ATOM 691 C C . ARG A 1 87 ? 6.026 -7.121 4.801 1.00 91.38 87 ARG A C 1
ATOM 693 O O . ARG A 1 87 ? 5.248 -7.826 4.158 1.00 91.38 87 ARG A O 1
ATOM 700 N N . ASP A 1 88 ? 6.243 -7.262 6.104 1.00 93.94 88 ASP A N 1
ATOM 701 C CA . ASP A 1 88 ? 5.640 -8.325 6.909 1.00 93.94 88 ASP A CA 1
ATOM 702 C C . ASP A 1 88 ? 4.114 -8.174 6.968 1.00 93.94 88 ASP A C 1
ATOM 704 O O . ASP A 1 88 ? 3.386 -9.151 6.782 1.00 93.94 88 ASP A O 1
ATOM 708 N N . VAL A 1 89 ? 3.612 -6.943 7.132 1.00 95.56 89 VAL A N 1
ATOM 709 C CA . VAL A 1 89 ? 2.167 -6.673 7.105 1.00 95.56 89 VAL A CA 1
ATOM 710 C C . VAL A 1 89 ? 1.574 -6.984 5.732 1.00 95.56 89 VAL A C 1
ATOM 712 O O . VAL A 1 89 ? 0.514 -7.596 5.658 1.00 95.56 89 VAL A O 1
ATOM 715 N N . ALA A 1 90 ? 2.240 -6.618 4.632 1.00 94.62 90 ALA A N 1
ATOM 716 C CA . ALA A 1 90 ? 1.733 -6.910 3.290 1.00 94.62 90 ALA A CA 1
ATOM 717 C C . ALA A 1 90 ? 1.548 -8.420 3.050 1.00 94.62 90 ALA A C 1
ATOM 719 O O . ALA A 1 90 ? 0.505 -8.833 2.537 1.00 94.62 90 ALA A O 1
ATOM 720 N N . ALA A 1 91 ? 2.533 -9.235 3.445 1.00 93.81 91 ALA A N 1
ATOM 721 C CA . ALA A 1 91 ? 2.449 -10.691 3.350 1.00 93.81 91 ALA A CA 1
ATOM 722 C C . ALA A 1 91 ? 1.305 -11.243 4.216 1.00 93.81 91 ALA A C 1
ATOM 724 O O . ALA A 1 91 ? 0.457 -11.982 3.715 1.00 93.81 91 ALA A O 1
ATOM 725 N N . TYR A 1 92 ? 1.231 -10.801 5.475 1.00 96.44 92 TYR A N 1
ATOM 726 C CA . TYR A 1 92 ? 0.198 -11.215 6.420 1.00 96.44 92 TYR A CA 1
ATOM 727 C C . TYR A 1 92 ? -1.221 -10.895 5.931 1.00 96.44 92 TYR A C 1
ATOM 729 O O . TYR A 1 92 ? -2.095 -11.757 5.956 1.00 96.44 92 TYR A O 1
ATOM 737 N N . LEU A 1 93 ? -1.467 -9.676 5.439 1.00 96.00 93 LEU A N 1
ATOM 738 C CA . LEU A 1 93 ? -2.807 -9.255 5.022 1.00 96.00 93 LEU A CA 1
ATOM 739 C C . LEU A 1 93 ? -3.317 -10.040 3.806 1.00 96.00 93 LEU A C 1
ATOM 741 O O . LEU A 1 93 ? -4.484 -10.424 3.772 1.00 96.00 93 LEU A O 1
ATOM 745 N N . VAL A 1 94 ? -2.468 -10.295 2.806 1.00 93.56 94 VAL A N 1
ATOM 746 C CA . VAL A 1 94 ? -2.867 -11.087 1.628 1.00 93.56 94 VAL A CA 1
ATOM 747 C C . VAL A 1 94 ? -3.120 -12.544 1.993 1.00 93.56 94 VAL A C 1
ATOM 749 O O . VAL A 1 94 ? -4.046 -13.163 1.464 1.00 93.56 94 VAL A O 1
ATOM 752 N N . GLU A 1 95 ? -2.327 -13.093 2.912 1.00 93.00 95 GLU A N 1
ATOM 753 C CA . GLU A 1 95 ? -2.530 -14.448 3.399 1.00 93.00 95 GLU A CA 1
ATOM 754 C C . GLU A 1 95 ? -3.821 -14.567 4.212 1.00 93.00 95 GLU A C 1
ATOM 756 O O . GLU A 1 95 ? -4.618 -15.463 3.936 1.00 93.00 95 GLU A O 1
ATOM 761 N N . MET A 1 96 ? -4.064 -13.659 5.155 1.00 94.62 96 MET A N 1
ATOM 762 C CA . MET A 1 96 ? -5.127 -13.819 6.144 1.00 94.62 96 MET A CA 1
ATOM 763 C C . MET A 1 96 ? -6.478 -13.260 5.715 1.00 94.62 96 MET A C 1
ATOM 765 O O . MET A 1 96 ? -7.495 -13.862 6.039 1.00 94.62 96 MET A O 1
ATOM 769 N N 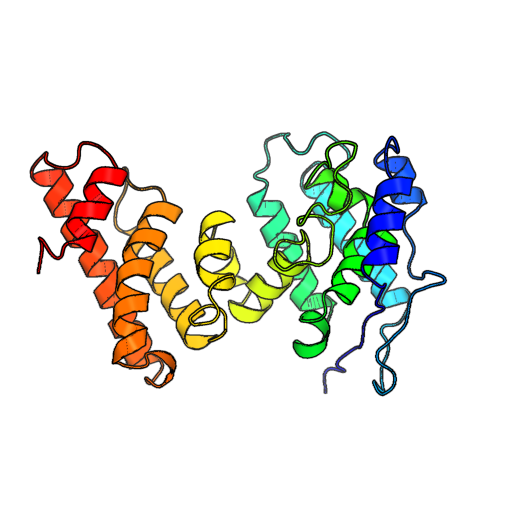. MET A 1 97 ? -6.530 -12.134 4.989 1.00 93.81 97 MET A N 1
ATOM 770 C CA . MET A 1 97 ? -7.819 -11.476 4.747 1.00 93.81 97 MET A CA 1
ATOM 771 C C . MET A 1 97 ? -8.736 -12.282 3.819 1.00 93.81 97 MET A C 1
ATOM 773 O O . MET A 1 97 ? -9.952 -12.201 3.937 1.00 93.81 97 MET A O 1
ATOM 777 N N . LYS A 1 98 ? -8.179 -13.016 2.842 1.00 88.25 98 LYS A N 1
ATOM 778 C CA . LYS A 1 98 ? -8.959 -13.721 1.794 1.00 88.25 98 LYS A CA 1
ATOM 779 C C . LYS A 1 98 ? -10.107 -12.867 1.204 1.00 88.25 98 LYS A C 1
ATOM 781 O O . LYS A 1 98 ? -11.149 -13.381 0.799 1.00 88.25 98 LYS A O 1
ATOM 786 N N . ILE A 1 99 ? -9.902 -11.549 1.179 1.00 92.06 99 ILE A N 1
ATOM 787 C CA . ILE A 1 99 ? -10.857 -10.554 0.703 1.00 92.06 99 ILE A CA 1
ATOM 788 C C . ILE A 1 99 ? -10.882 -10.558 -0.824 1.00 92.06 99 ILE A C 1
ATOM 790 O O . ILE A 1 99 ? -9.846 -10.709 -1.478 1.00 92.06 99 ILE A O 1
ATOM 794 N N . LEU A 1 100 ? -12.066 -10.351 -1.398 1.00 87.44 100 LEU A N 1
ATOM 795 C CA . LEU A 1 100 ? -12.213 -10.155 -2.834 1.00 87.44 100 LEU A CA 1
ATOM 796 C C . LEU A 1 100 ? -11.482 -8.893 -3.315 1.00 87.44 100 LEU A C 1
ATOM 798 O O . LEU A 1 100 ? -11.615 -7.842 -2.690 1.00 87.44 100 LEU A O 1
ATOM 802 N N . PRO A 1 101 ? -10.832 -8.912 -4.491 1.00 90.31 101 PRO A N 1
ATOM 803 C CA . PRO A 1 101 ? -10.229 -7.708 -5.068 1.00 90.31 101 PRO A CA 1
ATOM 804 C C . PRO A 1 101 ? -11.234 -6.575 -5.295 1.00 90.31 101 PRO A C 1
ATOM 806 O O . PRO A 1 101 ? -10.894 -5.408 -5.123 1.00 90.31 101 PRO A O 1
ATOM 809 N N . VAL A 1 102 ? -12.481 -6.909 -5.648 1.00 89.62 102 VAL A N 1
ATOM 810 C CA . VAL A 1 102 ? -13.550 -5.912 -5.809 1.00 89.62 102 VAL A CA 1
ATOM 811 C C . VAL A 1 102 ? -13.944 -5.275 -4.473 1.00 89.62 102 VAL A C 1
ATOM 813 O O . VAL A 1 102 ? -14.158 -4.069 -4.428 1.00 89.62 102 VAL A O 1
ATOM 816 N N . GLU A 1 103 ? -13.947 -6.036 -3.375 1.00 91.19 103 GLU A N 1
ATOM 817 C CA . GLU A 1 103 ? -14.176 -5.502 -2.024 1.00 91.19 103 GLU A CA 1
ATOM 818 C C . GLU A 1 103 ? -12.978 -4.659 -1.569 1.00 91.19 103 GLU A C 1
ATOM 820 O O . GLU A 1 103 ? -13.140 -3.536 -1.100 1.00 91.19 103 GLU A O 1
ATOM 825 N N . ALA A 1 104 ? -11.758 -5.149 -1.796 1.00 93.81 104 ALA A N 1
ATOM 826 C CA . ALA A 1 104 ? -10.514 -4.442 -1.507 1.00 93.81 104 ALA A CA 1
ATOM 827 C C . ALA A 1 104 ? -10.327 -3.160 -2.343 1.00 93.81 104 ALA A C 1
ATOM 829 O O . ALA A 1 104 ? -9.457 -2.337 -2.039 1.00 93.81 104 ALA A O 1
ATOM 830 N N . ALA A 1 105 ? -11.113 -2.954 -3.403 1.00 92.88 105 ALA A N 1
ATOM 831 C CA . ALA A 1 105 ? -11.113 -1.713 -4.174 1.00 92.88 105 ALA A CA 1
ATOM 832 C C . ALA A 1 105 ? -11.953 -0.604 -3.513 1.00 92.88 105 ALA A C 1
ATOM 834 O O . ALA A 1 105 ? -11.775 0.567 -3.853 1.00 92.88 105 ALA A O 1
ATOM 835 N N . ILE A 1 106 ? -12.829 -0.953 -2.565 1.00 95.56 106 ILE A N 1
ATOM 836 C CA . ILE A 1 106 ? -13.735 -0.025 -1.888 1.00 95.56 106 ILE A CA 1
ATOM 837 C C . ILE A 1 106 ? -12.996 0.713 -0.767 1.00 95.56 106 ILE A C 1
ATOM 839 O O . ILE A 1 106 ? -12.524 0.096 0.186 1.00 95.56 106 ILE A O 1
ATOM 843 N N . ASP A 1 107 ? -12.936 2.047 -0.853 1.00 97.69 107 ASP A N 1
ATOM 844 C CA . ASP A 1 107 ? -12.283 2.914 0.146 1.00 97.69 107 ASP A CA 1
ATOM 845 C C . ASP A 1 107 ? -12.765 2.609 1.579 1.00 97.69 107 ASP A C 1
ATOM 847 O O . ASP A 1 107 ? -11.989 2.583 2.529 1.00 97.69 107 ASP A O 1
ATOM 851 N N . GLU A 1 108 ? -14.056 2.330 1.731 1.00 98.25 108 GLU A N 1
ATOM 852 C CA . GLU A 1 108 ? -14.722 2.188 3.025 1.00 98.25 108 GLU A CA 1
ATOM 853 C C . GLU A 1 108 ? -14.338 0.933 3.813 1.00 98.25 108 GLU A C 1
ATOM 855 O O . GLU A 1 108 ? -14.406 0.956 5.043 1.00 98.25 108 GLU A O 1
ATOM 860 N N . VAL A 1 109 ? -13.876 -0.123 3.133 1.00 97.94 109 VAL A N 1
ATOM 861 C CA . VAL A 1 109 ? -13.271 -1.293 3.796 1.00 97.94 109 VAL A CA 1
ATOM 862 C C . VAL A 1 109 ? -12.003 -0.867 4.530 1.00 97.94 109 VAL A C 1
ATOM 864 O O . VAL A 1 109 ? -11.770 -1.238 5.678 1.00 97.94 109 VAL A O 1
ATOM 867 N N . TRP A 1 110 ? -11.191 -0.032 3.885 1.00 98.50 110 TRP A N 1
ATOM 868 C CA . TRP A 1 110 ? -9.932 0.450 4.446 1.00 98.50 110 TRP A CA 1
ATOM 869 C C . TRP A 1 110 ? -10.138 1.542 5.488 1.00 98.50 110 TRP A C 1
ATOM 871 O O . TRP A 1 110 ? -9.369 1.606 6.439 1.00 98.50 110 TRP A O 1
ATOM 881 N N . ASN A 1 111 ? -11.203 2.342 5.372 1.00 98.62 111 ASN A N 1
ATOM 882 C CA . ASN A 1 111 ? -11.624 3.216 6.466 1.00 98.62 111 ASN A CA 1
ATOM 883 C C . ASN A 1 111 ? -11.894 2.398 7.736 1.00 98.62 111 ASN A C 1
ATOM 885 O O . ASN A 1 111 ? -11.384 2.739 8.799 1.00 98.62 111 ASN A O 1
ATOM 889 N N . PHE A 1 112 ? -12.666 1.310 7.622 1.00 98.69 112 PHE A N 1
ATOM 890 C CA . PHE A 1 112 ? -12.978 0.447 8.761 1.00 98.69 112 PHE A CA 1
ATOM 891 C C . PHE A 1 112 ? -11.707 -0.204 9.308 1.00 98.69 112 PHE A C 1
ATOM 893 O O . PHE A 1 112 ? -11.399 -0.098 10.493 1.00 98.69 112 PHE A O 1
ATOM 900 N N . PHE A 1 113 ? -10.918 -0.814 8.424 1.00 98.50 113 PHE A N 1
ATOM 901 C CA . PHE A 1 113 ? -9.704 -1.521 8.808 1.00 98.50 113 PHE A CA 1
ATOM 902 C C . PHE A 1 113 ? -8.692 -0.601 9.510 1.00 98.50 113 PHE A C 1
ATOM 904 O O . PHE A 1 113 ? -8.106 -0.978 10.520 1.00 98.50 113 PHE A O 1
ATOM 911 N N . THR A 1 114 ? -8.502 0.624 9.016 1.00 98.56 114 THR A N 1
ATOM 912 C CA . THR A 1 114 ? -7.542 1.560 9.608 1.00 98.56 114 THR A CA 1
ATOM 913 C C . THR A 1 114 ? -8.075 2.266 10.844 1.00 98.56 114 THR A C 1
ATOM 915 O O . THR A 1 114 ? -7.307 2.433 11.779 1.00 98.56 114 THR A O 1
ATOM 918 N N . LEU A 1 115 ? -9.335 2.705 10.866 1.00 98.50 115 LEU A N 1
ATOM 919 C CA . LEU A 1 115 ? -9.823 3.627 11.901 1.00 98.50 115 LEU A CA 1
ATOM 920 C C . LEU A 1 115 ? -10.713 2.976 12.954 1.00 98.50 115 LEU A C 1
ATOM 922 O O . LEU A 1 115 ? -10.910 3.570 14.004 1.00 98.50 115 LEU A O 1
ATOM 926 N N . VAL A 1 116 ? -11.225 1.775 12.702 1.00 98.69 116 VAL A N 1
ATOM 927 C CA . VAL A 1 116 ? -11.992 1.006 13.691 1.00 98.69 116 VAL A CA 1
ATOM 928 C C . VAL A 1 116 ? -11.138 -0.137 14.224 1.00 98.69 116 VAL A C 1
ATOM 930 O O . VAL A 1 116 ? -10.935 -0.245 15.429 1.00 98.69 116 VAL A O 1
ATOM 933 N N . LEU A 1 117 ? -10.564 -0.946 13.329 1.00 98.69 117 LEU A N 1
ATOM 934 C CA . LEU A 1 117 ? -9.859 -2.164 13.733 1.00 98.69 117 LEU A CA 1
ATOM 935 C C . LEU A 1 117 ? -8.433 -1.906 14.248 1.00 98.69 117 LEU A C 1
ATOM 937 O O . LEU A 1 117 ? -8.015 -2.514 15.233 1.00 98.69 117 LEU A O 1
ATOM 941 N N . LEU A 1 118 ? -7.673 -1.030 13.578 1.00 98.44 118 LEU A N 1
ATOM 942 C CA . LEU A 1 118 ? -6.246 -0.784 13.852 1.00 98.44 118 LEU A CA 1
ATOM 943 C C . LEU A 1 118 ? -5.851 0.715 13.939 1.00 98.44 118 LEU A C 1
ATOM 945 O O . LEU A 1 118 ? -4.783 1.082 13.428 1.00 98.44 118 LEU A O 1
ATOM 949 N N . PRO A 1 119 ? -6.634 1.599 14.600 1.00 98.06 119 PRO A N 1
ATOM 950 C CA . PRO A 1 119 ? -6.338 3.038 14.656 1.00 98.06 119 PRO A CA 1
ATOM 951 C C . PRO A 1 119 ? -4.967 3.342 15.263 1.00 98.06 119 PRO A C 1
ATOM 953 O O . PRO A 1 119 ? -4.228 4.181 14.749 1.00 98.06 119 PRO A O 1
ATOM 956 N N . HIS A 1 120 ? -4.583 2.608 16.306 1.00 97.25 120 HIS A N 1
ATOM 957 C CA . HIS A 1 120 ? -3.306 2.777 16.990 1.00 97.25 120 HIS A CA 1
ATOM 958 C C . HIS A 1 120 ? -2.099 2.403 16.113 1.00 97.25 120 HIS A C 1
ATOM 960 O O . HIS A 1 120 ? -1.116 3.140 16.086 1.00 97.25 120 HIS A O 1
ATOM 966 N N . VAL A 1 121 ? -2.167 1.313 15.335 1.00 97.19 121 VAL A N 1
ATOM 967 C CA . VAL A 1 121 ? -1.074 0.936 14.416 1.00 97.19 121 VAL A CA 1
ATOM 968 C C . VAL A 1 121 ? -0.996 1.904 13.239 1.00 97.19 121 VAL A C 1
ATOM 970 O O . VAL A 1 121 ? 0.102 2.297 12.842 1.00 97.19 121 VAL A O 1
ATOM 973 N N . GLY A 1 122 ? -2.145 2.315 12.690 1.00 96.00 122 GLY A N 1
ATOM 974 C CA . GLY A 1 122 ? -2.196 3.300 11.612 1.00 96.00 122 GLY A CA 1
ATOM 975 C C . GLY A 1 122 ? -1.555 4.627 12.025 1.00 96.00 122 GLY A C 1
ATOM 976 O O . GLY A 1 122 ? -0.660 5.114 11.333 1.00 96.00 122 GLY A O 1
ATOM 977 N N . MET A 1 123 ? -1.957 5.156 13.185 1.00 95.25 123 MET A N 1
ATOM 978 C CA . MET A 1 123 ? -1.448 6.414 13.737 1.00 95.25 123 MET A CA 1
ATOM 979 C C . MET A 1 123 ? 0.026 6.324 14.149 1.00 95.25 123 MET A C 1
ATOM 981 O O . MET A 1 123 ? 0.779 7.267 13.939 1.00 95.25 123 MET A O 1
ATOM 985 N N . TRP A 1 124 ? 0.473 5.185 14.682 1.00 94.81 124 TRP A N 1
ATOM 986 C CA . TRP A 1 124 ? 1.890 4.958 14.976 1.00 94.81 124 TRP A CA 1
ATOM 987 C C . TRP A 1 124 ? 2.751 4.972 13.708 1.00 94.81 124 TRP A C 1
ATOM 989 O O . TRP A 1 124 ? 3.799 5.615 13.662 1.00 94.81 124 TRP A O 1
ATOM 999 N N . ARG A 1 125 ? 2.303 4.282 12.652 1.00 93.25 125 ARG A N 1
ATOM 1000 C CA . ARG A 1 125 ? 3.059 4.161 11.399 1.00 93.25 125 ARG A CA 1
ATOM 1001 C C . ARG A 1 125 ? 3.081 5.464 10.596 1.00 93.25 125 ARG A C 1
ATOM 1003 O O . ARG A 1 125 ? 4.078 5.731 9.915 1.00 93.25 125 ARG A O 1
ATOM 1010 N N . TYR A 1 126 ? 1.988 6.224 10.638 1.00 92.50 126 TYR A N 1
ATOM 1011 C CA . TYR A 1 126 ? 1.828 7.530 9.999 1.00 92.50 126 TYR A CA 1
ATOM 1012 C C . TYR A 1 126 ? 1.132 8.508 10.958 1.00 92.50 126 TYR A C 1
ATOM 1014 O O . TYR A 1 126 ? -0.087 8.675 10.868 1.00 92.50 126 TYR A O 1
ATOM 1022 N N . PRO A 1 127 ? 1.896 9.174 11.847 1.00 92.00 127 PRO A N 1
ATOM 1023 C CA . PRO A 1 127 ? 1.344 10.156 12.770 1.00 92.00 127 PRO A CA 1
ATOM 1024 C C . PRO A 1 127 ? 0.616 11.267 12.021 1.00 92.00 127 PRO A C 1
ATOM 1026 O O . PRO A 1 127 ? 1.173 11.891 11.111 1.00 92.00 127 PRO A O 1
ATOM 1029 N N . ASN A 1 128 ? -0.635 11.502 12.404 1.00 92.25 128 ASN A N 1
ATOM 1030 C CA . ASN A 1 128 ? -1.444 12.550 11.811 1.00 92.25 128 ASN A CA 1
ATOM 1031 C C . ASN A 1 128 ? -1.113 13.911 12.424 1.00 92.25 128 ASN A C 1
ATOM 1033 O O . ASN A 1 128 ? -0.875 14.023 13.627 1.00 92.25 128 ASN A O 1
ATOM 1037 N N . LYS A 1 129 ? -1.149 14.962 11.606 1.00 90.38 129 LYS A N 1
ATOM 1038 C CA . LYS A 1 129 ? -1.061 16.330 12.121 1.00 90.38 129 LYS A CA 1
ATOM 1039 C C . LYS A 1 129 ? -2.438 16.760 12.645 1.00 90.38 129 LYS A C 1
ATOM 1041 O O . LYS A 1 129 ? -3.439 16.431 12.008 1.00 90.38 129 LYS A O 1
ATOM 1046 N N . PRO A 1 130 ? -2.510 17.517 13.755 1.00 90.88 130 PRO A N 1
ATOM 1047 C CA . PRO A 1 130 ? -3.773 18.094 14.215 1.00 90.88 130 PRO A CA 1
ATOM 1048 C C . PRO A 1 130 ? -4.477 18.866 13.092 1.00 90.88 130 PRO A C 1
ATOM 1050 O O . PRO A 1 130 ? -3.823 19.589 12.335 1.00 90.88 130 PRO A O 1
ATOM 1053 N N . GLY A 1 131 ? -5.794 18.696 12.968 1.00 92.62 131 GLY A N 1
ATOM 1054 C CA . GLY A 1 131 ? -6.596 19.329 11.916 1.00 92.62 131 GLY A CA 1
ATOM 1055 C C . GLY A 1 131 ? -6.588 18.654 10.534 1.00 92.62 131 GLY A C 1
ATOM 1056 O O . GLY A 1 131 ? -7.410 19.027 9.697 1.00 92.62 131 GLY A O 1
ATOM 1057 N N . ASP A 1 132 ? -5.726 17.663 10.264 1.00 95.50 132 ASP A N 1
ATOM 1058 C CA . ASP A 1 132 ? -5.704 16.938 8.979 1.00 95.50 132 ASP A CA 1
ATOM 1059 C C . ASP A 1 132 ? -6.616 15.697 9.016 1.00 95.50 132 ASP A C 1
ATOM 1061 O O . ASP A 1 132 ? -6.185 14.553 9.148 1.00 95.50 132 ASP A O 1
ATOM 1065 N N . TYR A 1 133 ? -7.929 15.914 8.944 1.00 94.81 133 TYR A N 1
ATOM 1066 C CA . TYR A 1 133 ? -8.921 14.833 9.060 1.00 94.81 133 TYR A CA 1
ATOM 1067 C C . TYR A 1 133 ? -9.170 14.059 7.762 1.00 94.81 133 TYR A C 1
ATOM 1069 O O . TYR A 1 133 ? -9.947 13.107 7.755 1.00 94.81 133 TYR A O 1
ATOM 1077 N N . GLU A 1 134 ? -8.528 14.458 6.666 1.00 94.56 134 GLU A N 1
ATOM 1078 C CA . GLU A 1 134 ? -8.603 13.773 5.372 1.00 94.56 134 GLU A CA 1
ATOM 1079 C C . GLU A 1 134 ? -7.271 13.112 5.001 1.00 94.56 134 GLU A C 1
ATOM 1081 O O . GLU A 1 134 ? -7.055 12.732 3.848 1.00 94.56 134 GLU A O 1
ATOM 1086 N N . TYR A 1 135 ? -6.383 12.935 5.986 1.00 96.00 135 TYR A N 1
ATOM 1087 C CA . TYR A 1 135 ? -5.036 12.439 5.769 1.00 96.00 135 TYR A CA 1
ATOM 1088 C C . TYR A 1 135 ? -5.038 11.093 5.028 1.00 96.00 135 TYR A C 1
ATOM 1090 O O . TYR A 1 135 ? -5.446 10.055 5.559 1.00 96.00 135 TYR A O 1
ATOM 1098 N N . GLU A 1 136 ? -4.548 11.097 3.782 1.00 94.56 136 GLU A N 1
ATOM 1099 C CA . GLU A 1 136 ? -4.671 9.969 2.842 1.00 94.56 136 GLU A CA 1
ATOM 1100 C C . GLU A 1 136 ? -3.999 8.672 3.318 1.00 94.56 136 GLU A C 1
ATOM 1102 O O . GLU A 1 136 ? -4.256 7.602 2.766 1.00 94.56 136 GLU A O 1
ATOM 1107 N N . ARG A 1 137 ? -3.100 8.750 4.308 1.00 95.25 137 ARG A N 1
ATOM 1108 C CA . ARG A 1 137 ? -2.459 7.571 4.909 1.00 95.25 137 ARG A CA 1
ATOM 1109 C C . ARG A 1 137 ? -3.373 6.846 5.893 1.00 95.25 137 ARG A C 1
ATOM 1111 O O . ARG A 1 137 ? -3.155 5.658 6.117 1.00 95.25 137 ARG A O 1
ATOM 1118 N N . LEU A 1 138 ? -4.381 7.525 6.440 1.00 97.44 138 LEU A N 1
ATOM 1119 C CA . LEU A 1 138 ? -5.305 6.978 7.433 1.00 97.44 138 LEU A CA 1
ATOM 1120 C C . LEU A 1 138 ? -6.715 6.769 6.874 1.00 97.44 138 LEU A C 1
ATOM 1122 O O . LEU A 1 138 ? -7.332 5.743 7.144 1.00 97.44 138 LEU A O 1
ATOM 1126 N N . ILE A 1 139 ? -7.202 7.680 6.031 1.00 97.81 139 ILE A N 1
ATOM 1127 C CA . ILE A 1 139 ? -8.434 7.464 5.261 1.00 97.81 139 ILE A CA 1
ATOM 1128 C C . ILE A 1 139 ? -8.167 6.415 4.183 1.00 97.81 139 ILE A C 1
ATOM 1130 O O . ILE A 1 139 ? -7.078 6.360 3.625 1.00 97.81 139 ILE A O 1
ATOM 1134 N N . GLY A 1 140 ? -9.158 5.592 3.856 1.00 96.19 140 GLY A N 1
ATOM 1135 C CA . GLY A 1 140 ? -9.110 4.442 2.953 1.00 96.19 140 GLY A CA 1
ATOM 1136 C C . GLY A 1 140 ? -8.808 4.722 1.477 1.00 96.19 140 GLY A C 1
ATOM 1137 O O . GLY A 1 140 ? -9.042 3.860 0.632 1.00 96.19 140 GLY A O 1
ATOM 1138 N N . LYS A 1 141 ? -8.271 5.899 1.140 1.00 93.56 141 LYS A N 1
ATOM 1139 C CA . LYS A 1 141 ? -7.786 6.273 -0.198 1.00 93.56 141 LYS A CA 1
ATOM 1140 C C . LYS A 1 141 ? -6.627 5.372 -0.655 1.00 93.56 141 LYS A C 1
ATOM 1142 O O . LYS A 1 141 ? -6.069 4.637 0.156 1.00 93.56 141 LYS A O 1
ATOM 1147 N N . PRO A 1 142 ? -6.215 5.398 -1.939 1.00 91.06 142 PRO A N 1
ATOM 1148 C CA . PRO A 1 142 ? -5.166 4.508 -2.457 1.00 91.06 142 PRO A CA 1
ATOM 1149 C C . PRO A 1 142 ? -3.850 4.495 -1.659 1.00 91.06 142 PRO A C 1
ATOM 1151 O O . PRO A 1 142 ? -3.183 3.464 -1.601 1.00 91.06 142 PRO A O 1
ATOM 1154 N N . ARG A 1 143 ? -3.493 5.613 -1.009 1.00 91.88 143 ARG A N 1
ATOM 1155 C CA . ARG A 1 143 ? -2.289 5.753 -0.172 1.00 91.88 143 ARG A CA 1
ATOM 1156 C C . ARG A 1 143 ? -2.444 5.287 1.279 1.00 91.88 143 ARG A C 1
ATOM 1158 O O . ARG A 1 143 ? -1.451 5.353 2.017 1.00 91.88 143 ARG A O 1
ATOM 1165 N N . ASN A 1 144 ? -3.626 4.802 1.659 1.00 97.00 144 ASN A N 1
ATOM 1166 C CA . ASN A 1 144 ? -3.922 4.281 2.987 1.00 97.00 144 ASN A CA 1
ATOM 1167 C C . ASN A 1 144 ? -2.882 3.239 3.413 1.00 97.00 144 ASN A C 1
ATOM 1169 O O . ASN A 1 144 ? -2.469 2.388 2.617 1.00 97.00 144 ASN A O 1
ATOM 1173 N N . VAL A 1 145 ? -2.477 3.321 4.679 1.00 95.50 145 VAL A N 1
ATOM 1174 C CA . VAL A 1 145 ? -1.391 2.546 5.278 1.00 95.50 145 VAL A CA 1
ATOM 1175 C C . VAL A 1 145 ? -1.520 1.047 5.046 1.00 95.50 145 VAL A C 1
ATOM 1177 O O . VAL A 1 145 ? -0.515 0.436 4.713 1.00 95.50 145 VAL A O 1
ATOM 1180 N N . PHE A 1 146 ? -2.717 0.464 5.141 1.00 97.62 146 PHE A N 1
ATOM 1181 C CA . PHE A 1 146 ? -2.918 -0.978 4.974 1.00 97.62 146 PHE A CA 1
ATOM 1182 C C . PHE A 1 146 ? -3.347 -1.339 3.553 1.00 97.62 146 PHE A C 1
ATOM 1184 O O . PHE A 1 146 ? -2.849 -2.318 2.993 1.00 97.62 146 PHE A O 1
ATOM 1191 N N . ARG A 1 147 ? -4.185 -0.503 2.923 1.00 96.44 147 ARG A N 1
ATOM 1192 C CA . ARG A 1 147 ? -4.642 -0.707 1.539 1.00 96.44 147 ARG A CA 1
ATOM 1193 C C . ARG A 1 147 ? -3.482 -0.896 0.580 1.00 96.44 147 ARG A C 1
ATOM 1195 O O . ARG A 1 147 ? -3.465 -1.843 -0.206 1.00 96.44 147 ARG A O 1
ATOM 1202 N N . LYS A 1 148 ? -2.509 0.017 0.632 1.00 93.62 148 LYS A N 1
ATOM 1203 C CA . LYS A 1 148 ? -1.369 0.002 -0.290 1.00 93.62 148 LYS A CA 1
ATOM 1204 C C . LYS A 1 148 ? -0.534 -1.274 -0.128 1.00 93.62 148 LYS A C 1
ATOM 1206 O O . LYS A 1 148 ? -0.005 -1.785 -1.111 1.00 93.62 148 LYS A O 1
ATOM 1211 N N . LEU A 1 149 ? -0.434 -1.794 1.099 1.00 94.75 149 LEU A N 1
ATOM 1212 C CA . LEU A 1 149 ? 0.333 -2.996 1.425 1.00 94.75 149 LEU A CA 1
ATOM 1213 C C . LEU A 1 149 ? -0.360 -4.238 0.880 1.00 94.75 149 LEU A C 1
ATOM 1215 O O . LEU A 1 149 ? 0.285 -5.037 0.199 1.00 94.75 149 LEU A O 1
ATOM 1219 N N . TRP A 1 150 ? -1.673 -4.348 1.099 1.00 95.81 150 TRP A N 1
ATOM 1220 C CA . TRP A 1 150 ? -2.467 -5.444 0.556 1.00 95.81 150 TRP A CA 1
ATOM 1221 C C . TRP A 1 150 ? -2.420 -5.463 -0.973 1.00 95.81 150 TRP A C 1
ATOM 1223 O O . TRP A 1 150 ? -2.058 -6.481 -1.553 1.00 95.81 150 TRP A O 1
ATOM 1233 N N . TRP A 1 151 ? -2.686 -4.333 -1.642 1.00 93.62 151 TRP A N 1
ATOM 1234 C CA . TRP A 1 151 ? -2.679 -4.274 -3.110 1.00 93.62 151 TRP A CA 1
ATOM 1235 C C . TRP A 1 151 ? -1.309 -4.592 -3.706 1.00 93.62 151 TRP A C 1
ATOM 1237 O O . TRP A 1 151 ? -1.230 -5.311 -4.704 1.00 93.62 151 TRP A O 1
ATOM 1247 N N . ARG A 1 152 ? -0.225 -4.100 -3.091 1.00 92.75 152 ARG A N 1
ATOM 1248 C CA . ARG A 1 152 ? 1.138 -4.433 -3.518 1.00 92.75 152 ARG A CA 1
ATOM 1249 C C . ARG A 1 152 ? 1.382 -5.940 -3.456 1.00 92.75 152 ARG A C 1
ATOM 1251 O O . ARG A 1 152 ? 1.827 -6.512 -4.448 1.00 92.75 152 ARG A O 1
ATOM 1258 N N . ALA A 1 153 ? 1.097 -6.581 -2.323 1.00 93.88 153 ALA A N 1
ATOM 1259 C CA . ALA A 1 153 ? 1.319 -8.018 -2.172 1.00 93.88 153 ALA A CA 1
ATOM 1260 C C . ALA A 1 153 ? 0.351 -8.854 -3.022 1.00 93.88 153 ALA A C 1
ATOM 1262 O O . ALA A 1 153 ? 0.759 -9.883 -3.553 1.00 93.88 153 ALA A O 1
ATOM 1263 N N . TYR A 1 154 ? -0.890 -8.404 -3.216 1.00 94.06 154 TYR A N 1
ATOM 1264 C CA . TYR A 1 154 ? -1.882 -9.102 -4.030 1.00 94.06 154 TYR A CA 1
ATOM 1265 C C . TYR A 1 154 ? -1.462 -9.125 -5.506 1.00 94.06 154 TYR A C 1
ATOM 1267 O O . TYR A 1 154 ? -1.424 -10.179 -6.142 1.00 94.06 154 TYR A O 1
ATOM 1275 N N . VAL A 1 155 ? -1.068 -7.967 -6.047 1.00 93.56 155 VAL A N 1
ATOM 1276 C CA . VAL A 1 155 ? -0.664 -7.839 -7.453 1.00 93.56 155 VAL A CA 1
ATOM 1277 C C . VAL A 1 155 ? 0.697 -8.482 -7.699 1.00 93.56 155 VAL A C 1
ATOM 1279 O O . VAL A 1 155 ? 0.846 -9.299 -8.610 1.00 93.56 155 VAL A O 1
ATOM 1282 N N . LEU A 1 156 ? 1.708 -8.164 -6.891 1.00 93.56 156 LEU A N 1
ATOM 1283 C CA . LEU A 1 156 ? 3.078 -8.615 -7.150 1.00 93.56 156 LEU A CA 1
ATOM 1284 C C . LEU A 1 156 ? 3.356 -10.030 -6.632 1.00 93.56 156 LEU A C 1
ATOM 1286 O O . LEU A 1 156 ? 4.232 -10.710 -7.160 1.00 93.56 156 LEU A O 1
ATOM 1290 N N . GLY A 1 157 ? 2.599 -10.495 -5.641 1.00 91.94 157 GLY A N 1
ATOM 1291 C CA . GLY A 1 157 ? 2.983 -11.635 -4.818 1.00 91.94 157 GLY A CA 1
ATOM 1292 C C . GLY A 1 157 ? 4.044 -11.252 -3.773 1.00 91.94 157 GLY A C 1
ATOM 1293 O O . GLY A 1 157 ? 4.720 -10.224 -3.914 1.00 91.94 157 GLY A O 1
ATOM 1294 N N . PRO A 1 158 ? 4.217 -12.070 -2.719 1.00 83.94 158 PRO A N 1
ATOM 1295 C CA . PRO A 1 158 ? 5.109 -11.759 -1.600 1.00 83.94 158 PRO A CA 1
ATOM 1296 C C . PRO A 1 158 ? 6.572 -11.607 -2.036 1.00 83.94 158 PRO A C 1
ATO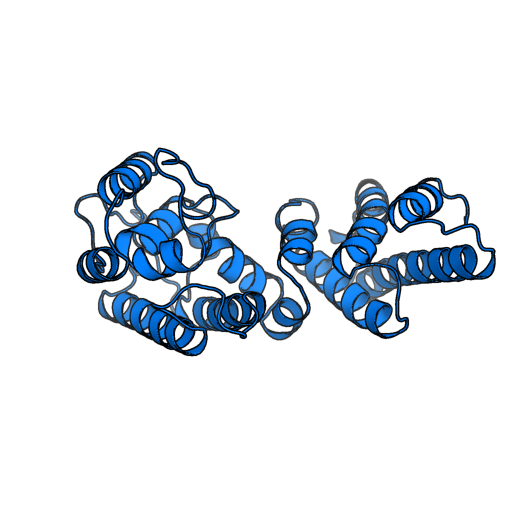M 1298 O O . PRO A 1 158 ? 7.241 -10.669 -1.617 1.00 83.94 158 PRO A O 1
ATOM 1301 N N . GLU A 1 159 ? 7.064 -12.457 -2.940 1.00 87.94 159 GLU A N 1
ATOM 1302 C CA . GLU A 1 159 ? 8.469 -12.423 -3.370 1.00 87.94 159 GLU A CA 1
ATOM 1303 C C . GLU A 1 159 ? 8.852 -11.108 -4.058 1.00 87.94 159 GLU A C 1
ATOM 1305 O O . GLU A 1 159 ? 9.846 -10.479 -3.694 1.00 87.94 159 GLU A O 1
ATOM 1310 N N . LEU A 1 160 ? 8.048 -10.666 -5.030 1.00 91.88 160 LEU A N 1
ATOM 1311 C CA . LEU A 1 160 ? 8.317 -9.447 -5.796 1.00 91.88 160 LEU A CA 1
ATOM 1312 C C . LEU A 1 160 ? 7.981 -8.184 -5.000 1.00 91.88 160 LEU A C 1
ATOM 1314 O O . LEU A 1 160 ? 8.709 -7.198 -5.087 1.00 91.88 160 LEU A O 1
ATOM 1318 N N . SER A 1 161 ? 6.924 -8.216 -4.183 1.00 90.31 161 SER A N 1
ATOM 1319 C CA . SER A 1 161 ? 6.575 -7.116 -3.275 1.00 90.31 161 SER A CA 1
ATOM 1320 C C . SER A 1 161 ? 7.749 -6.741 -2.363 1.00 90.31 161 SER A C 1
ATOM 1322 O O . SER A 1 161 ? 7.977 -5.563 -2.090 1.00 90.31 161 SER A O 1
ATOM 1324 N N . ASN A 1 162 ? 8.541 -7.729 -1.940 1.00 87.25 162 ASN A N 1
ATOM 1325 C CA . ASN A 1 162 ? 9.664 -7.530 -1.029 1.00 87.25 162 ASN A CA 1
ATOM 1326 C C . ASN A 1 162 ? 10.871 -6.834 -1.677 1.00 87.25 162 ASN A C 1
ATOM 1328 O O . ASN A 1 162 ? 11.746 -6.359 -0.951 1.00 87.25 162 ASN A O 1
ATOM 1332 N N . LYS A 1 163 ? 10.921 -6.749 -3.011 1.00 88.88 163 LYS A N 1
ATOM 1333 C CA . LYS A 1 163 ? 12.019 -6.124 -3.766 1.00 88.88 163 LYS A CA 1
ATOM 1334 C C . LYS A 1 163 ? 11.895 -4.608 -3.902 1.00 88.88 163 LYS A C 1
ATOM 1336 O O . LYS A 1 163 ? 12.835 -3.960 -4.345 1.00 88.88 163 LYS A O 1
ATOM 1341 N N . LEU A 1 164 ? 10.750 -4.039 -3.528 1.00 87.38 164 LEU A N 1
ATOM 1342 C CA . LEU A 1 164 ? 10.455 -2.624 -3.727 1.00 87.38 164 LEU A CA 1
ATOM 1343 C C . LEU A 1 164 ? 10.444 -1.847 -2.411 1.00 87.38 164 LEU A C 1
ATOM 1345 O O . LEU A 1 164 ? 9.891 -2.304 -1.408 1.00 87.38 164 LEU A O 1
ATOM 1349 N N . GLY A 1 165 ? 10.970 -0.623 -2.448 1.00 86.25 165 GLY A N 1
ATOM 1350 C CA . GLY A 1 165 ? 10.653 0.398 -1.458 1.00 86.25 165 GLY A CA 1
ATOM 1351 C C . GLY A 1 165 ? 9.262 1.006 -1.678 1.00 86.25 165 GLY A C 1
ATOM 1352 O O . GLY A 1 165 ? 8.511 0.649 -2.597 1.00 86.25 165 GLY A O 1
ATOM 1353 N N . GLU A 1 166 ? 8.893 1.940 -0.799 1.00 83.69 166 GLU A N 1
ATOM 1354 C CA . GLU A 1 166 ? 7.601 2.631 -0.872 1.00 83.69 166 GLU A CA 1
ATOM 1355 C C . GLU A 1 166 ? 7.462 3.443 -2.170 1.00 83.69 166 GLU A C 1
ATOM 1357 O O . GLU A 1 166 ? 6.458 3.317 -2.873 1.00 83.69 166 GLU A O 1
ATOM 1362 N N . ASP A 1 167 ? 8.482 4.225 -2.523 1.00 86.38 167 ASP A N 1
ATOM 1363 C CA . ASP A 1 167 ? 8.472 5.074 -3.716 1.00 86.38 167 ASP A CA 1
ATOM 1364 C C . ASP A 1 167 ? 8.351 4.264 -5.009 1.00 86.38 167 ASP A C 1
ATOM 1366 O O . ASP A 1 167 ? 7.640 4.667 -5.936 1.00 86.38 167 ASP A O 1
ATOM 1370 N N . GLU A 1 168 ? 9.038 3.121 -5.096 1.00 90.62 168 GLU A N 1
ATOM 1371 C CA . GLU A 1 168 ? 8.928 2.244 -6.257 1.00 90.62 168 GLU A CA 1
ATOM 1372 C C . GLU A 1 168 ? 7.542 1.626 -6.376 1.00 90.62 168 GLU A C 1
ATOM 1374 O O . GLU A 1 168 ? 6.961 1.620 -7.463 1.00 90.62 168 GLU A O 1
ATOM 1379 N N . THR A 1 169 ? 6.995 1.171 -5.247 1.00 89.00 169 THR A N 1
ATOM 1380 C CA . THR A 1 169 ? 5.632 0.641 -5.181 1.00 89.00 169 THR A CA 1
ATOM 1381 C C . THR A 1 169 ? 4.643 1.676 -5.708 1.00 89.00 169 THR A C 1
ATOM 1383 O O . THR A 1 169 ? 3.878 1.386 -6.625 1.00 89.00 169 THR A O 1
ATOM 1386 N N . VAL A 1 170 ? 4.687 2.903 -5.183 1.00 85.88 170 VAL A N 1
ATOM 1387 C CA . VAL A 1 170 ? 3.825 4.013 -5.618 1.00 85.88 170 VAL A CA 1
ATOM 1388 C C . VAL A 1 170 ? 3.996 4.287 -7.114 1.00 85.88 170 VAL A C 1
ATOM 1390 O O . VAL A 1 170 ? 3.014 4.435 -7.843 1.00 85.88 170 VAL A O 1
ATOM 1393 N N . GLY A 1 171 ? 5.240 4.295 -7.601 1.00 86.56 171 GLY A N 1
ATOM 1394 C CA . GLY A 1 171 ? 5.564 4.544 -9.005 1.00 86.56 171 GLY A CA 1
ATOM 1395 C C . GLY A 1 171 ? 4.963 3.538 -9.994 1.00 86.56 171 GLY A C 1
ATOM 1396 O O . GLY A 1 171 ? 4.748 3.906 -11.153 1.00 86.56 171 GLY A O 1
ATOM 1397 N N . ILE A 1 172 ? 4.684 2.310 -9.549 1.00 90.56 172 ILE A N 1
ATOM 1398 C CA . ILE A 1 172 ? 4.059 1.241 -10.342 1.00 90.56 172 ILE A CA 1
ATOM 1399 C C . ILE A 1 172 ? 2.545 1.215 -10.107 1.00 90.56 172 ILE A C 1
ATOM 1401 O O . ILE A 1 172 ? 1.773 1.290 -11.063 1.00 90.56 172 ILE A O 1
ATOM 1405 N N . MET A 1 173 ? 2.126 1.139 -8.842 1.00 88.69 173 MET A N 1
ATOM 1406 C CA . MET A 1 173 ? 0.757 0.799 -8.446 1.00 88.69 173 MET A CA 1
ATOM 1407 C C . MET A 1 173 ? -0.253 1.923 -8.694 1.00 88.69 173 MET A C 1
ATOM 1409 O O . MET A 1 173 ? -1.385 1.642 -9.071 1.00 88.69 173 MET A O 1
ATOM 1413 N N . GLU A 1 174 ? 0.133 3.194 -8.551 1.00 84.94 174 GLU A N 1
ATOM 1414 C CA . GLU A 1 174 ? -0.792 4.320 -8.781 1.00 84.94 174 GLU A CA 1
ATOM 1415 C C . GLU A 1 174 ? -1.032 4.619 -10.269 1.00 84.94 174 GLU A C 1
ATOM 1417 O O . GLU A 1 174 ? -1.819 5.495 -10.626 1.00 84.94 174 GLU A O 1
ATOM 1422 N N . ARG A 1 175 ? -0.349 3.909 -11.170 1.00 82.94 175 ARG A N 1
ATOM 1423 C CA . ARG A 1 175 ? -0.498 4.094 -12.613 1.00 82.94 175 ARG A CA 1
ATOM 1424 C C . ARG A 1 175 ? -1.435 3.034 -13.155 1.00 82.94 175 ARG A C 1
ATOM 1426 O O . ARG A 1 175 ? -1.003 1.911 -13.379 1.00 82.94 175 ARG A O 1
ATOM 1433 N N . SER A 1 176 ? -2.685 3.396 -13.428 1.00 77.19 176 SER A N 1
ATOM 1434 C CA . SER A 1 176 ? -3.715 2.462 -13.914 1.00 77.19 176 SER A CA 1
ATOM 1435 C C . SER A 1 176 ? -3.272 1.633 -15.127 1.00 77.19 176 SER A C 1
ATOM 1437 O O . SER A 1 176 ? -3.495 0.428 -15.153 1.00 77.19 176 SER A O 1
ATOM 1439 N N . SER A 1 177 ? -2.557 2.239 -16.082 1.00 81.06 177 SER A N 1
ATOM 1440 C CA . SER A 1 177 ? -2.029 1.555 -17.276 1.00 81.06 177 SER A CA 1
ATOM 1441 C C . SER A 1 177 ? -0.900 0.552 -17.007 1.00 81.06 177 SER A C 1
ATOM 1443 O O . SER A 1 177 ? -0.453 -0.118 -17.937 1.00 81.06 177 SER A O 1
ATOM 1445 N N . VAL A 1 178 ? -0.417 0.464 -15.765 1.00 84.31 178 VAL A N 1
ATOM 1446 C CA . VAL A 1 178 ? 0.647 -0.447 -15.335 1.00 84.31 178 VAL A CA 1
ATOM 1447 C C . VAL A 1 178 ? 0.189 -1.292 -14.151 1.00 84.31 178 VAL A C 1
ATOM 1449 O O . VAL A 1 178 ? 0.080 -2.502 -14.289 1.00 84.31 178 VAL A O 1
ATOM 1452 N N . GLY A 1 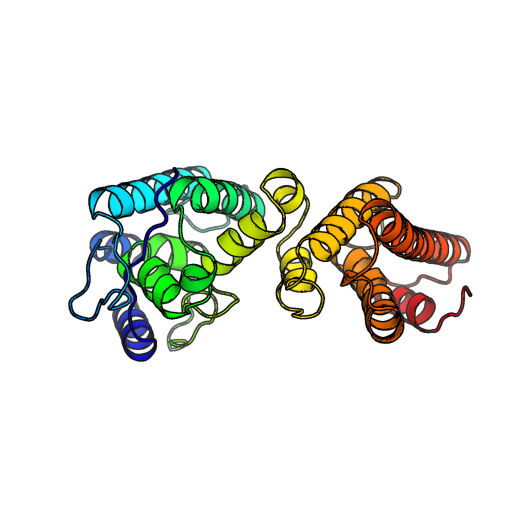179 ? -0.120 -0.673 -13.009 1.00 81.81 179 GLY A N 1
ATOM 1453 C CA . GLY A 1 179 ? -0.569 -1.361 -11.797 1.00 81.81 179 GLY A CA 1
ATOM 1454 C C . GLY A 1 179 ? -1.898 -2.104 -11.961 1.00 81.81 179 GLY A C 1
ATOM 1455 O O . GLY A 1 179 ? -2.156 -3.046 -11.220 1.00 81.81 179 GLY A O 1
ATOM 1456 N N . GLY A 1 180 ? -2.712 -1.731 -12.956 1.00 84.94 180 GLY A N 1
ATOM 1457 C CA . GLY A 1 180 ? -3.927 -2.458 -13.328 1.00 84.94 180 GLY A CA 1
ATOM 1458 C C . GLY A 1 180 ? -3.680 -3.746 -14.125 1.00 84.94 180 GLY A C 1
ATOM 1459 O O . GLY A 1 180 ? -4.609 -4.528 -14.300 1.00 84.94 180 GLY A O 1
ATOM 1460 N N . ASN A 1 181 ? -2.452 -3.992 -14.601 1.00 90.19 181 ASN A N 1
ATOM 1461 C CA . ASN A 1 181 ? -2.079 -5.216 -15.305 1.00 90.19 181 ASN A CA 1
ATOM 1462 C C . ASN A 1 181 ? -1.018 -5.992 -14.507 1.00 90.19 181 ASN A C 1
ATOM 1464 O O . ASN A 1 181 ? 0.133 -5.569 -14.379 1.00 90.19 181 ASN A O 1
ATOM 1468 N N . VAL A 1 182 ? -1.414 -7.155 -13.983 1.00 92.25 182 VAL A N 1
ATOM 1469 C CA . VAL A 1 182 ? -0.572 -7.986 -13.110 1.00 92.25 182 VAL A CA 1
ATOM 1470 C C . VAL A 1 182 ? 0.692 -8.466 -13.826 1.00 92.25 182 VAL A C 1
ATOM 1472 O O . VAL A 1 182 ? 1.772 -8.418 -13.234 1.00 92.25 182 VAL A O 1
ATOM 1475 N N . GLN A 1 183 ? 0.589 -8.907 -15.086 1.00 93.50 183 GLN A N 1
ATOM 1476 C CA . GLN A 1 183 ? 1.746 -9.413 -15.832 1.00 93.50 183 GLN A CA 1
ATOM 1477 C C . GLN A 1 183 ? 2.790 -8.311 -16.052 1.00 93.50 183 GLN A C 1
ATOM 1479 O O . GLN A 1 183 ? 3.968 -8.504 -15.754 1.00 93.50 183 GLN A O 1
ATOM 1484 N N . LEU A 1 184 ? 2.351 -7.130 -16.490 1.00 94.69 184 LEU A N 1
ATOM 1485 C CA . LEU A 1 184 ? 3.202 -5.968 -16.732 1.00 94.69 184 LEU A CA 1
ATOM 1486 C C . LEU A 1 184 ? 3.848 -5.467 -15.439 1.00 94.69 184 LEU A C 1
ATOM 1488 O O . LEU A 1 184 ? 5.059 -5.255 -15.409 1.00 94.69 184 LEU A O 1
ATOM 1492 N N . ALA A 1 185 ? 3.077 -5.327 -14.357 1.00 95.00 185 ALA A N 1
ATOM 1493 C CA . ALA A 1 185 ? 3.613 -4.921 -13.061 1.00 95.00 185 ALA A CA 1
ATOM 1494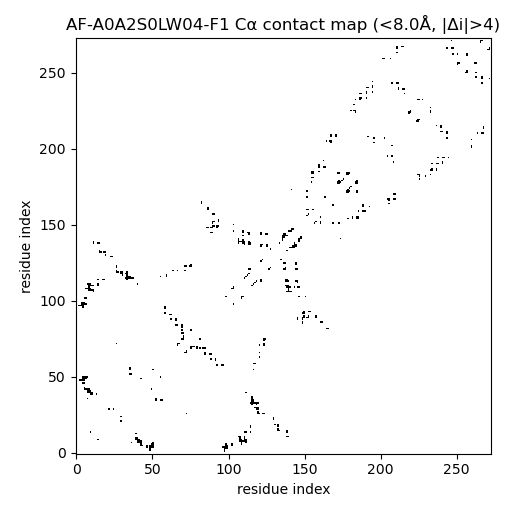 C C . ALA A 1 185 ? 4.707 -5.890 -12.579 1.00 95.00 185 ALA A C 1
ATOM 1496 O O . ALA A 1 185 ? 5.794 -5.456 -12.201 1.00 95.00 185 ALA A O 1
ATOM 1497 N N . ARG A 1 186 ? 4.471 -7.206 -12.662 1.00 95.75 186 ARG A N 1
ATOM 1498 C CA . ARG A 1 186 ? 5.463 -8.220 -12.270 1.00 95.75 186 ARG A CA 1
ATOM 1499 C C . ARG A 1 186 ? 6.695 -8.217 -13.173 1.00 95.75 186 ARG A C 1
ATOM 1501 O O . ARG A 1 186 ? 7.805 -8.318 -12.654 1.00 95.75 186 ARG A O 1
ATOM 1508 N N . ALA A 1 187 ? 6.522 -8.072 -14.488 1.00 96.38 187 ALA A N 1
ATOM 1509 C CA . ALA A 1 187 ? 7.635 -7.995 -15.433 1.00 96.38 187 ALA A CA 1
ATOM 1510 C C . ALA A 1 187 ? 8.552 -6.801 -15.127 1.00 96.38 187 ALA A C 1
ATOM 1512 O O . ALA A 1 187 ? 9.771 -6.962 -15.082 1.00 96.38 187 ALA A O 1
ATOM 1513 N N . ILE A 1 188 ? 7.964 -5.638 -14.818 1.00 96.00 188 ILE A N 1
ATOM 1514 C CA . ILE A 1 188 ? 8.691 -4.426 -14.410 1.00 96.00 188 ILE A CA 1
ATOM 1515 C C . ILE A 1 188 ? 9.517 -4.671 -13.154 1.00 96.00 188 ILE A C 1
ATOM 1517 O O . ILE A 1 188 ? 10.696 -4.330 -13.137 1.00 96.00 188 ILE A O 1
ATOM 1521 N N . VAL A 1 189 ? 8.926 -5.268 -12.117 1.00 95.81 189 VAL A N 1
ATOM 1522 C CA . VAL A 1 189 ? 9.636 -5.510 -10.852 1.00 95.81 189 VAL A CA 1
ATOM 1523 C C . VAL A 1 189 ? 10.768 -6.518 -11.029 1.00 95.81 189 VAL A C 1
ATOM 1525 O O . VAL A 1 189 ? 11.865 -6.284 -10.532 1.00 95.81 189 VAL A O 1
ATOM 1528 N N . ARG A 1 190 ? 10.544 -7.603 -11.783 1.00 96.00 190 ARG A N 1
ATOM 1529 C CA . ARG A 1 190 ? 11.585 -8.601 -12.086 1.00 96.00 190 ARG A CA 1
ATOM 1530 C C . ARG A 1 190 ? 12.773 -7.979 -12.813 1.00 96.00 190 ARG A C 1
ATOM 1532 O O . ARG A 1 190 ? 13.915 -8.214 -12.426 1.00 96.00 190 ARG A O 1
ATOM 1539 N N . SER A 1 191 ? 12.514 -7.185 -13.851 1.00 96.06 191 SER A N 1
ATOM 1540 C CA . SER A 1 191 ? 13.569 -6.502 -14.603 1.00 96.06 191 SER A CA 1
ATOM 1541 C C . SER A 1 191 ? 14.279 -5.449 -13.763 1.00 96.06 191 SER A C 1
ATOM 1543 O O . SER A 1 191 ? 15.503 -5.365 -13.805 1.00 96.06 191 SER A O 1
ATOM 1545 N N . HIS A 1 192 ? 13.533 -4.674 -12.972 1.00 94.69 192 HIS A N 1
ATOM 1546 C CA . HIS A 1 192 ? 14.100 -3.678 -12.069 1.00 94.69 192 HIS A CA 1
ATOM 1547 C C . HIS A 1 192 ? 15.053 -4.320 -11.058 1.00 94.69 192 HIS A C 1
ATOM 1549 O O . HIS A 1 192 ? 16.211 -3.917 -11.028 1.00 94.69 192 HIS A O 1
ATOM 1555 N N . ASP A 1 193 ? 14.616 -5.347 -10.321 1.00 92.62 193 ASP A N 1
ATOM 1556 C CA . ASP A 1 193 ? 15.437 -6.069 -9.333 1.00 92.62 193 ASP A CA 1
ATOM 1557 C C . ASP A 1 193 ? 16.689 -6.672 -9.988 1.00 92.62 193 ASP A C 1
ATOM 1559 O O . ASP A 1 193 ? 17.815 -6.397 -9.569 1.00 92.62 193 ASP A O 1
ATOM 1563 N N . ARG A 1 194 ? 16.505 -7.417 -11.088 1.00 92.69 194 ARG A N 1
ATOM 1564 C CA . ARG A 1 194 ? 17.592 -8.113 -11.790 1.00 92.69 194 ARG A CA 1
ATOM 1565 C C . ARG A 1 194 ? 18.625 -7.176 -12.402 1.00 92.69 194 ARG A C 1
ATOM 1567 O O . ARG A 1 194 ? 19.808 -7.500 -12.386 1.00 92.69 194 ARG A O 1
ATOM 1574 N N . VAL A 1 195 ? 18.206 -6.080 -13.035 1.00 91.31 195 VAL A N 1
ATOM 1575 C CA . VAL A 1 195 ? 19.146 -5.165 -13.705 1.00 91.31 195 VAL A CA 1
ATOM 1576 C C . VAL A 1 195 ? 19.780 -4.228 -12.684 1.00 91.31 195 VAL A C 1
ATOM 1578 O O . VAL A 1 195 ? 20.972 -3.943 -12.775 1.00 91.31 195 VAL A O 1
ATOM 1581 N N . ARG A 1 196 ? 19.028 -3.783 -11.668 1.00 85.38 196 ARG A N 1
ATOM 1582 C CA . ARG A 1 196 ? 19.567 -2.915 -10.616 1.00 85.38 196 ARG A CA 1
ATOM 1583 C C . ARG A 1 196 ? 20.663 -3.600 -9.809 1.00 85.38 196 ARG A C 1
ATOM 1585 O O . ARG A 1 196 ? 21.595 -2.911 -9.402 1.00 85.38 196 ARG A O 1
ATOM 1592 N N . SER A 1 197 ? 20.587 -4.915 -9.603 1.00 85.44 197 SER A N 1
ATOM 1593 C CA . SER A 1 197 ? 21.622 -5.671 -8.890 1.00 85.44 197 SER A CA 1
ATOM 1594 C C . SER A 1 197 ? 22.953 -5.783 -9.650 1.00 85.44 197 SER A C 1
ATOM 1596 O O . SER A 1 197 ? 23.909 -6.317 -9.103 1.00 85.44 197 SER A O 1
ATOM 1598 N N . GLN A 1 198 ? 23.026 -5.329 -10.908 1.00 83.38 198 GLN A N 1
ATOM 1599 C CA . GLN A 1 198 ? 24.212 -5.469 -11.766 1.00 83.38 198 GLN A CA 1
ATOM 1600 C C . GLN A 1 198 ? 25.133 -4.246 -11.759 1.00 83.38 198 GLN A C 1
ATOM 1602 O O . GLN A 1 198 ? 26.191 -4.287 -12.380 1.00 83.38 198 GLN A O 1
ATOM 1607 N N . PHE A 1 199 ? 24.745 -3.143 -11.117 1.00 73.38 199 PHE A N 1
ATOM 1608 C CA . PHE A 1 199 ? 25.574 -1.943 -11.067 1.00 73.38 199 PHE A CA 1
ATOM 1609 C C . PHE A 1 199 ? 25.382 -1.191 -9.754 1.00 73.38 199 PHE A C 1
ATOM 1611 O O . PHE A 1 199 ? 24.265 -1.057 -9.253 1.00 73.38 199 PHE A O 1
ATOM 1618 N N . ASP A 1 200 ? 26.475 -0.657 -9.217 1.00 66.19 200 ASP A N 1
ATOM 1619 C CA . ASP A 1 200 ? 26.464 0.115 -7.981 1.00 66.19 200 ASP A CA 1
ATOM 1620 C C . ASP A 1 200 ? 26.481 1.628 -8.235 1.00 66.19 200 ASP A C 1
ATOM 1622 O O . ASP A 1 200 ? 27.057 2.135 -9.197 1.00 66.19 200 ASP A O 1
ATOM 1626 N N . GLY A 1 201 ? 25.880 2.374 -7.304 1.00 60.06 201 GLY A N 1
ATOM 1627 C CA . GLY A 1 201 ? 26.606 3.525 -6.769 1.00 60.06 201 GLY A CA 1
ATOM 1628 C C . GLY A 1 201 ? 26.158 4.959 -7.070 1.00 60.06 201 GLY A C 1
ATOM 1629 O O . GLY A 1 201 ? 26.647 5.824 -6.354 1.00 60.06 201 GLY A O 1
ATOM 1630 N N . ALA A 1 202 ? 25.247 5.290 -8.002 1.00 62.41 202 ALA A N 1
ATOM 1631 C CA . ALA A 1 202 ? 24.826 6.714 -8.111 1.00 62.41 202 ALA A CA 1
ATOM 1632 C C . ALA A 1 202 ? 23.361 7.040 -8.446 1.00 62.41 202 ALA A C 1
ATOM 1634 O O . ALA A 1 202 ? 22.946 8.175 -8.216 1.00 62.41 202 ALA A O 1
ATOM 1635 N N . LEU A 1 203 ? 22.545 6.090 -8.913 1.00 71.56 203 LEU A N 1
ATOM 1636 C CA . LEU A 1 203 ? 21.087 6.271 -8.964 1.00 71.56 203 LEU A CA 1
ATOM 1637 C C . LEU A 1 203 ? 20.432 5.564 -7.783 1.00 71.56 203 LEU A C 1
ATOM 1639 O O . LEU A 1 203 ? 20.700 4.383 -7.522 1.00 71.56 203 LEU A O 1
ATOM 1643 N N . SER A 1 204 ? 19.515 6.261 -7.109 1.00 83.56 204 SER A N 1
ATOM 1644 C CA . SER A 1 204 ? 18.646 5.572 -6.160 1.00 83.56 204 SER A CA 1
ATOM 1645 C C . SER A 1 204 ? 17.763 4.565 -6.904 1.00 83.56 204 SER A C 1
ATOM 1647 O O . SER A 1 204 ? 17.446 4.735 -8.088 1.00 83.56 204 SER A O 1
ATOM 1649 N N . SER A 1 205 ? 17.357 3.500 -6.214 1.00 86.44 205 SER A N 1
ATOM 1650 C CA . SER A 1 205 ? 16.506 2.453 -6.790 1.00 86.44 205 SER A CA 1
ATOM 1651 C C . SER A 1 205 ? 15.227 3.032 -7.425 1.00 86.44 205 SER A C 1
ATOM 1653 O O . SER A 1 205 ? 14.900 2.729 -8.579 1.00 86.44 205 SER A O 1
ATOM 1655 N N . SER A 1 206 ? 14.590 3.988 -6.743 1.00 88.00 206 SER A N 1
ATOM 1656 C CA . SER A 1 206 ? 13.416 4.715 -7.232 1.00 88.00 206 SER A CA 1
ATOM 1657 C C . SER A 1 206 ? 13.707 5.611 -8.434 1.00 88.00 206 SER A C 1
ATOM 1659 O O . SER A 1 206 ? 12.843 5.801 -9.291 1.00 88.00 206 SER A O 1
ATOM 1661 N N . GLU A 1 207 ? 14.902 6.195 -8.532 1.00 86.00 207 GLU A N 1
ATOM 1662 C CA . GLU A 1 207 ? 15.296 6.975 -9.708 1.00 86.00 207 GLU A CA 1
ATOM 1663 C C . GLU A 1 207 ? 15.506 6.114 -10.943 1.00 86.00 207 GLU A C 1
ATOM 1665 O O . GLU A 1 207 ? 15.038 6.487 -12.024 1.00 86.00 207 GLU A O 1
ATOM 1670 N N . PHE A 1 208 ? 16.150 4.963 -10.776 1.00 88.19 208 PHE A N 1
ATOM 1671 C CA . PHE A 1 208 ? 16.352 4.005 -11.851 1.00 88.19 208 PHE A CA 1
ATOM 1672 C C . PHE A 1 208 ? 15.009 3.514 -12.408 1.00 88.19 208 PHE A C 1
ATOM 1674 O O . PHE A 1 208 ? 14.737 3.683 -13.600 1.00 88.19 208 PHE A O 1
ATOM 1681 N N . LEU A 1 209 ? 14.109 3.053 -11.529 1.00 91.75 209 LEU A N 1
ATOM 1682 C CA . LEU A 1 209 ? 12.758 2.647 -11.915 1.00 91.75 209 LEU A CA 1
ATOM 1683 C C . LEU A 1 209 ? 12.005 3.776 -12.621 1.00 91.75 209 LEU A C 1
ATOM 1685 O O . LEU A 1 209 ? 11.446 3.579 -13.697 1.00 91.75 209 LEU A O 1
ATOM 1689 N N . ARG A 1 210 ? 12.000 4.987 -12.051 1.00 88.81 210 ARG A N 1
ATOM 1690 C CA . ARG A 1 210 ? 11.270 6.124 -12.632 1.00 88.81 210 ARG A CA 1
ATOM 1691 C C . ARG A 1 210 ? 11.743 6.449 -14.048 1.00 88.81 210 ARG A C 1
ATOM 1693 O O . ARG A 1 210 ? 10.916 6.834 -14.870 1.00 88.81 210 ARG A O 1
ATOM 1700 N N . THR A 1 211 ? 13.037 6.296 -14.317 1.00 88.19 211 THR A N 1
ATOM 1701 C CA . THR A 1 211 ? 13.635 6.534 -15.637 1.00 88.19 211 THR A CA 1
ATOM 1702 C C . THR A 1 211 ? 13.149 5.501 -16.652 1.00 88.19 211 THR A C 1
ATOM 1704 O O . THR A 1 211 ? 12.620 5.885 -17.696 1.00 88.19 211 THR A O 1
ATOM 1707 N N . ALA A 1 212 ? 13.208 4.209 -16.314 1.00 91.62 212 ALA A N 1
ATOM 1708 C CA . ALA A 1 212 ? 12.671 3.139 -17.160 1.00 91.62 212 ALA A CA 1
ATOM 1709 C C . ALA A 1 212 ? 11.165 3.309 -17.407 1.00 91.62 212 ALA A C 1
ATOM 1711 O O . ALA A 1 212 ? 10.686 3.241 -18.538 1.00 91.62 212 ALA A O 1
ATOM 1712 N N . MET A 1 213 ? 10.417 3.661 -16.363 1.00 91.81 213 MET A N 1
ATOM 1713 C CA . MET A 1 213 ? 8.971 3.856 -16.415 1.00 91.81 213 MET A CA 1
ATOM 1714 C C . MET A 1 213 ? 8.509 4.995 -17.337 1.00 91.81 213 MET A C 1
ATOM 1716 O O . MET A 1 213 ? 7.330 5.044 -17.693 1.00 91.81 213 MET A O 1
ATOM 1720 N N . VAL A 1 214 ? 9.379 5.939 -17.715 1.00 89.62 214 VAL A N 1
ATOM 1721 C CA . VAL A 1 214 ? 9.053 6.923 -18.763 1.00 89.62 214 VAL A CA 1
ATOM 1722 C C . VAL A 1 214 ? 8.986 6.231 -20.125 1.00 89.62 214 VAL A C 1
ATOM 1724 O O . VAL A 1 214 ? 7.968 6.358 -20.803 1.00 89.62 214 VAL A O 1
ATOM 1727 N N . ARG A 1 215 ? 10.009 5.441 -20.479 1.00 89.69 215 ARG A N 1
ATOM 1728 C CA . ARG A 1 215 ? 10.060 4.676 -21.737 1.00 89.69 215 ARG A CA 1
ATOM 1729 C C . ARG A 1 215 ? 8.981 3.602 -21.804 1.00 89.69 215 ARG A C 1
ATOM 1731 O O . ARG A 1 215 ? 8.257 3.546 -22.790 1.00 89.69 215 ARG A O 1
ATOM 1738 N N . ILE A 1 216 ? 8.806 2.817 -20.739 1.00 92.25 216 ILE A N 1
ATOM 1739 C CA . ILE A 1 216 ? 7.801 1.739 -20.695 1.00 92.25 216 ILE A CA 1
ATOM 1740 C C . ILE A 1 216 ? 6.403 2.285 -20.989 1.00 92.25 216 ILE A C 1
ATOM 1742 O O . ILE A 1 216 ? 5.660 1.689 -21.759 1.00 92.25 216 ILE A O 1
ATOM 1746 N N . ARG A 1 217 ? 6.046 3.453 -20.438 1.00 90.12 217 ARG A N 1
ATOM 1747 C CA . ARG A 1 217 ? 4.746 4.078 -20.723 1.00 90.12 217 ARG A CA 1
ATOM 1748 C C . ARG A 1 217 ? 4.602 4.519 -22.175 1.00 90.12 217 ARG A C 1
ATOM 1750 O O . ARG A 1 217 ? 3.539 4.301 -22.743 1.00 90.12 217 ARG A O 1
ATOM 1757 N N . ALA A 1 218 ? 5.644 5.115 -22.752 1.00 88.62 218 ALA A N 1
ATOM 1758 C CA . ALA A 1 218 ? 5.629 5.531 -24.152 1.00 88.62 218 ALA A CA 1
ATOM 1759 C C . ALA A 1 218 ? 5.477 4.326 -25.098 1.00 88.62 218 ALA A C 1
ATOM 1761 O O . ALA A 1 218 ? 4.692 4.367 -26.043 1.00 88.62 218 ALA A O 1
ATOM 1762 N N . ILE A 1 219 ? 6.164 3.220 -24.805 1.00 89.38 219 ILE A N 1
ATOM 1763 C CA . ILE A 1 219 ? 6.027 1.972 -25.564 1.00 89.38 219 ILE A CA 1
ATOM 1764 C C . ILE A 1 219 ? 4.620 1.393 -25.379 1.00 89.38 219 ILE A C 1
ATOM 1766 O O . ILE A 1 219 ? 3.966 1.042 -26.361 1.00 89.38 219 ILE A O 1
ATOM 1770 N N . ASN A 1 220 ? 4.122 1.341 -24.140 1.00 89.50 220 ASN A N 1
ATOM 1771 C CA . ASN A 1 220 ? 2.807 0.780 -23.836 1.00 89.50 220 ASN A CA 1
ATOM 1772 C C . ASN A 1 220 ? 1.669 1.521 -24.551 1.00 89.50 220 ASN A C 1
ATOM 1774 O O . ASN A 1 220 ? 0.743 0.873 -25.026 1.00 89.50 220 ASN A O 1
ATOM 1778 N N . SER A 1 221 ? 1.755 2.851 -24.694 1.00 86.31 221 SER A N 1
ATOM 1779 C CA . SER A 1 221 ? 0.732 3.634 -25.404 1.00 86.31 221 SER A CA 1
ATOM 1780 C C . SER A 1 221 ? 0.652 3.356 -26.906 1.00 86.31 221 SER A C 1
ATOM 1782 O O . SER A 1 221 ? -0.356 3.691 -27.515 1.00 86.31 221 SER A O 1
ATOM 1784 N N . VAL A 1 222 ? 1.694 2.770 -27.504 1.00 87.06 222 VAL A N 1
ATOM 1785 C CA . VAL A 1 222 ? 1.748 2.488 -28.948 1.00 87.06 222 VAL A CA 1
ATOM 1786 C C . VAL A 1 222 ? 1.581 0.998 -29.240 1.00 87.06 222 VAL A C 1
ATOM 1788 O O . VAL A 1 222 ? 0.884 0.633 -30.179 1.00 87.06 222 VAL A O 1
ATOM 1791 N N . ARG A 1 223 ? 2.227 0.131 -28.451 1.00 82.81 223 ARG A N 1
ATOM 1792 C CA . ARG A 1 223 ? 2.309 -1.314 -28.719 1.00 82.81 223 ARG A CA 1
ATOM 1793 C C . ARG A 1 223 ? 1.354 -2.169 -27.889 1.00 82.81 223 ARG A C 1
ATOM 1795 O O . ARG A 1 223 ? 1.211 -3.343 -28.200 1.00 82.81 223 ARG A O 1
ATOM 1802 N N . GLY A 1 224 ? 0.733 -1.618 -26.842 1.00 83.88 224 GLY A N 1
ATOM 1803 C CA . GLY A 1 224 ? -0.137 -2.381 -25.945 1.00 83.88 224 GLY A CA 1
ATOM 1804 C C . GLY A 1 224 ? 0.595 -3.561 -25.301 1.00 83.88 224 GLY A C 1
ATOM 1805 O O . GLY A 1 224 ? 0.263 -4.716 -25.556 1.00 83.88 224 GLY A O 1
ATOM 1806 N N . LEU A 1 225 ? 1.591 -3.278 -24.450 1.00 88.69 225 LEU A N 1
ATOM 1807 C CA . LEU A 1 225 ? 2.437 -4.301 -23.809 1.00 88.69 225 LEU A CA 1
ATOM 1808 C C . LEU A 1 225 ? 1.618 -5.348 -23.039 1.00 88.69 225 LEU A C 1
ATOM 1810 O O . LEU A 1 225 ? 2.044 -6.486 -22.893 1.00 88.69 225 LEU A O 1
ATOM 1814 N N . THR A 1 226 ? 0.424 -4.974 -22.584 1.00 84.56 226 THR A N 1
ATOM 1815 C CA . THR A 1 226 ? -0.518 -5.832 -21.858 1.00 84.56 226 THR A CA 1
ATOM 1816 C C . THR A 1 226 ? -1.040 -7.029 -22.655 1.00 84.56 226 THR A C 1
ATOM 1818 O O . THR A 1 226 ? -1.608 -7.932 -22.050 1.00 84.56 226 THR A O 1
ATOM 1821 N N . PHE A 1 227 ? -0.893 -7.030 -23.984 1.00 88.69 227 PHE A N 1
ATOM 1822 C CA . PHE A 1 227 ? -1.357 -8.110 -24.865 1.00 88.69 227 PHE A CA 1
ATOM 1823 C C . PHE A 1 227 ? -0.234 -9.046 -25.322 1.00 88.69 227 PHE A C 1
ATOM 1825 O O . PHE A 1 227 ? -0.491 -10.009 -26.044 1.00 88.69 227 PHE A O 1
ATOM 1832 N N . LEU A 1 228 ? 1.011 -8.759 -24.940 1.00 92.38 228 LEU A N 1
ATOM 1833 C CA . LEU A 1 228 ? 2.146 -9.596 -25.301 1.00 92.38 228 LEU A CA 1
ATOM 1834 C C . LEU A 1 228 ? 2.165 -10.880 -24.456 1.00 92.38 228 LEU A C 1
ATOM 1836 O O . LEU A 1 228 ? 1.827 -10.827 -23.272 1.00 92.38 228 LEU A O 1
ATOM 1840 N N . PRO A 1 229 ? 2.612 -12.017 -25.022 1.00 94.38 229 PRO A N 1
ATOM 1841 C CA . PRO A 1 229 ? 2.928 -13.210 -24.241 1.00 94.38 229 PRO A CA 1
ATOM 1842 C C . PRO A 1 229 ? 3.959 -12.916 -23.145 1.00 94.38 229 PRO A C 1
ATOM 1844 O O . PRO A 1 229 ? 4.853 -12.095 -23.351 1.00 94.38 229 PRO A O 1
ATOM 1847 N N . ASP A 1 230 ? 3.870 -13.604 -22.004 1.00 93.00 230 ASP A N 1
ATOM 1848 C CA . ASP A 1 230 ? 4.689 -13.328 -20.813 1.00 93.00 230 ASP A CA 1
ATOM 1849 C C . ASP A 1 230 ? 6.204 -13.315 -21.089 1.00 93.00 230 ASP A C 1
ATOM 1851 O O . ASP A 1 230 ? 6.922 -12.468 -20.555 1.00 93.00 230 ASP A O 1
ATOM 1855 N N . ASP A 1 231 ? 6.709 -14.214 -21.937 1.00 94.81 231 ASP A N 1
ATOM 1856 C CA . ASP A 1 231 ? 8.129 -14.283 -22.302 1.00 94.81 231 ASP A CA 1
ATOM 1857 C C . ASP A 1 231 ? 8.563 -13.105 -23.191 1.00 94.81 231 ASP A C 1
ATOM 1859 O O . ASP A 1 231 ? 9.672 -12.584 -23.051 1.00 94.81 231 ASP A O 1
ATOM 1863 N N . VAL A 1 232 ? 7.688 -12.670 -24.102 1.00 95.56 232 VAL A N 1
ATOM 1864 C CA . VAL A 1 232 ? 7.915 -11.523 -24.987 1.00 95.56 232 VAL A CA 1
ATOM 1865 C C . VAL A 1 232 ? 7.849 -10.238 -24.171 1.00 95.56 232 VAL A C 1
ATOM 1867 O O . VAL A 1 232 ? 8.759 -9.418 -24.247 1.00 95.56 232 VAL A O 1
ATOM 1870 N N . LEU A 1 233 ? 6.823 -10.096 -23.330 1.00 96.00 233 LEU A N 1
ATOM 1871 C CA . LEU A 1 233 ? 6.667 -8.984 -22.401 1.00 96.00 233 LEU A CA 1
ATOM 1872 C C . LEU A 1 233 ? 7.901 -8.847 -21.506 1.00 96.00 233 LEU A C 1
ATOM 1874 O O . LEU A 1 233 ? 8.465 -7.762 -21.394 1.00 96.00 233 LEU A O 1
ATOM 1878 N N . GLN A 1 234 ? 8.352 -9.946 -20.898 1.00 96.69 234 GLN A N 1
ATOM 1879 C CA . GLN A 1 234 ? 9.513 -9.924 -20.016 1.00 96.69 234 GLN A CA 1
ATOM 1880 C C . GLN A 1 234 ? 10.779 -9.461 -20.751 1.00 96.69 234 GLN A C 1
ATOM 1882 O O . GLN A 1 234 ? 11.519 -8.642 -20.205 1.00 96.69 234 GLN A O 1
ATOM 1887 N N . ARG A 1 235 ? 10.994 -9.923 -21.992 1.00 95.69 235 ARG A N 1
ATOM 1888 C CA . ARG A 1 235 ? 12.116 -9.491 -22.840 1.00 95.69 235 ARG A CA 1
ATOM 1889 C C . ARG A 1 235 ? 12.038 -8.013 -23.215 1.00 95.69 235 ARG A C 1
ATOM 1891 O O . ARG A 1 235 ? 13.045 -7.322 -23.117 1.00 95.69 235 ARG A O 1
ATOM 1898 N N . GLU A 1 236 ? 10.867 -7.512 -23.599 1.00 95.25 236 GLU A N 1
ATOM 1899 C CA . GLU A 1 236 ? 10.682 -6.091 -23.934 1.00 95.25 236 GLU A CA 1
ATOM 1900 C C . GLU A 1 236 ? 10.989 -5.192 -22.728 1.00 95.25 236 GLU A C 1
ATOM 1902 O O . GLU A 1 236 ? 11.696 -4.190 -22.850 1.00 95.25 236 GLU A O 1
ATOM 1907 N N . ILE A 1 237 ? 10.509 -5.567 -21.539 1.00 96.69 237 ILE A N 1
ATOM 1908 C CA . ILE A 1 237 ? 10.792 -4.818 -20.312 1.00 96.69 237 ILE A CA 1
ATOM 1909 C C . ILE A 1 237 ? 12.284 -4.893 -19.955 1.00 96.69 237 ILE A C 1
ATOM 1911 O O . ILE A 1 237 ? 12.875 -3.870 -19.606 1.00 96.69 237 ILE A O 1
ATOM 1915 N N . ASP A 1 238 ? 12.923 -6.057 -20.106 1.00 95.88 238 ASP A N 1
ATOM 1916 C CA . ASP A 1 238 ? 14.370 -6.202 -19.914 1.00 95.88 238 ASP A CA 1
ATOM 1917 C C . ASP A 1 238 ? 15.182 -5.309 -20.837 1.00 95.88 238 ASP A C 1
ATOM 1919 O O . ASP A 1 238 ? 16.123 -4.663 -20.374 1.00 95.88 238 ASP A O 1
ATOM 1923 N N . THR A 1 239 ? 14.817 -5.236 -22.116 1.00 95.19 239 THR A N 1
ATOM 1924 C CA . THR A 1 239 ? 15.463 -4.337 -23.073 1.00 95.19 239 THR A CA 1
ATOM 1925 C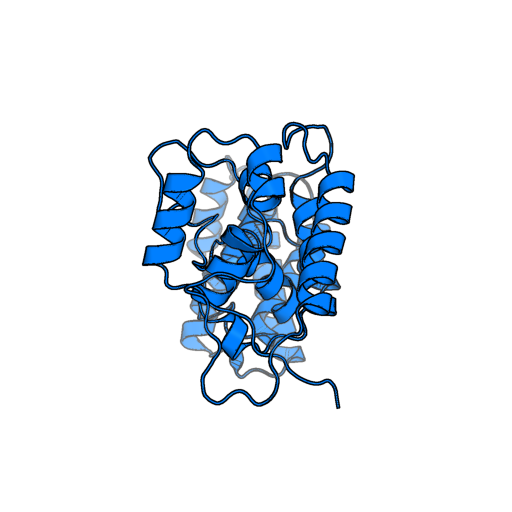 C . THR A 1 239 ? 15.425 -2.902 -22.563 1.00 95.19 239 THR A C 1
ATOM 1927 O O . THR A 1 239 ? 16.473 -2.267 -22.473 1.00 95.19 239 THR A O 1
ATOM 1930 N N . VAL A 1 240 ? 14.265 -2.413 -22.112 1.00 94.50 240 VAL A N 1
ATOM 1931 C CA . VAL A 1 240 ? 14.155 -1.038 -21.597 1.00 94.50 240 VAL A CA 1
ATOM 1932 C C . VAL A 1 240 ? 15.053 -0.807 -20.379 1.00 94.50 240 VAL A C 1
ATOM 1934 O O . VAL A 1 240 ? 15.722 0.223 -20.296 1.00 94.50 240 VAL A O 1
ATOM 1937 N N . PHE A 1 241 ? 15.092 -1.735 -19.421 1.00 94.31 241 PHE A N 1
ATOM 1938 C CA . PHE A 1 241 ? 15.947 -1.578 -18.239 1.00 94.31 241 PHE A CA 1
ATOM 1939 C C . PHE A 1 241 ? 17.442 -1.658 -18.574 1.00 94.31 241 PHE A C 1
ATOM 1941 O O . PHE A 1 241 ? 18.221 -0.875 -18.024 1.00 94.31 241 PHE A O 1
ATOM 1948 N N . ASN A 1 242 ? 17.844 -2.547 -19.486 1.00 93.12 242 ASN A N 1
ATOM 1949 C CA . ASN A 1 242 ? 19.224 -2.641 -19.963 1.00 93.12 242 ASN A CA 1
ATOM 1950 C C . ASN A 1 242 ? 19.648 -1.368 -20.706 1.00 93.12 242 ASN A C 1
ATOM 1952 O O . ASN A 1 242 ? 20.710 -0.830 -20.420 1.00 93.12 242 ASN A O 1
ATOM 1956 N N . GLU A 1 243 ? 18.798 -0.813 -21.571 1.00 91.44 243 GLU A N 1
ATOM 1957 C CA . GLU A 1 243 ? 19.074 0.458 -22.251 1.00 91.44 243 GLU A CA 1
ATOM 1958 C C . GLU A 1 243 ? 19.272 1.614 -21.263 1.00 91.44 243 GLU A C 1
ATOM 1960 O O . GLU A 1 243 ? 20.170 2.439 -21.437 1.00 91.44 243 GLU A O 1
ATOM 1965 N N . VAL A 1 244 ? 18.450 1.686 -20.207 1.00 88.56 244 VAL A N 1
ATOM 1966 C CA . VAL A 1 244 ? 18.603 2.706 -19.156 1.00 88.56 244 VAL A CA 1
ATOM 1967 C C . VAL A 1 244 ? 19.917 2.512 -18.399 1.00 88.56 244 VAL A C 1
ATOM 1969 O O . VAL A 1 244 ? 20.598 3.500 -18.123 1.00 88.56 244 VAL A O 1
ATOM 1972 N N . ARG A 1 245 ? 20.287 1.264 -18.079 1.00 88.56 245 ARG A N 1
ATOM 1973 C CA . ARG A 1 245 ? 21.579 0.934 -17.459 1.00 88.56 245 ARG A CA 1
ATOM 1974 C C . ARG A 1 245 ? 22.740 1.361 -18.358 1.00 88.56 245 ARG A C 1
ATOM 1976 O O . ARG A 1 245 ? 23.638 2.050 -17.888 1.00 88.56 245 ARG A O 1
ATOM 1983 N N . ASP A 1 246 ? 22.716 0.997 -19.634 1.00 87.62 246 ASP A N 1
ATOM 1984 C CA . ASP A 1 246 ? 23.823 1.238 -20.565 1.00 87.62 246 ASP A CA 1
ATOM 1985 C C . ASP A 1 246 ? 23.995 2.731 -20.859 1.00 87.62 246 ASP A C 1
ATOM 1987 O O . ASP A 1 246 ? 25.113 3.245 -20.856 1.00 87.62 246 ASP A O 1
ATOM 1991 N N . ALA A 1 247 ? 22.889 3.458 -21.043 1.00 83.88 247 ALA A N 1
ATOM 1992 C CA . ALA A 1 247 ? 22.912 4.914 -21.159 1.00 83.88 247 ALA A CA 1
ATOM 1993 C C . ALA A 1 247 ? 23.477 5.574 -19.891 1.00 83.88 247 ALA A C 1
ATOM 1995 O O . ALA A 1 247 ? 24.209 6.560 -19.972 1.00 83.88 247 ALA A O 1
ATOM 1996 N N . TYR A 1 248 ? 23.163 5.019 -18.717 1.00 79.75 248 TYR A N 1
ATOM 1997 C CA . TYR A 1 248 ? 23.705 5.497 -17.454 1.00 79.75 248 TYR A CA 1
ATOM 1998 C C . TYR A 1 248 ? 25.214 5.245 -17.332 1.00 79.75 248 TYR A C 1
ATOM 2000 O O . TYR A 1 248 ? 25.947 6.189 -17.042 1.00 79.75 248 TYR A O 1
ATOM 2008 N N . ILE A 1 249 ? 25.686 4.023 -17.604 1.00 80.81 249 ILE A N 1
ATOM 2009 C CA . ILE A 1 249 ? 27.115 3.668 -17.569 1.00 80.81 249 ILE A CA 1
ATOM 2010 C C . ILE A 1 249 ? 27.910 4.602 -18.494 1.00 80.81 249 ILE A C 1
ATOM 2012 O O . ILE A 1 249 ? 28.841 5.262 -18.038 1.00 80.81 249 ILE A O 1
ATOM 2016 N N . LYS A 1 250 ? 27.461 4.780 -19.745 1.00 81.50 250 LYS A N 1
ATOM 2017 C CA . LYS A 1 250 ? 28.095 5.691 -20.717 1.00 81.50 250 LYS A CA 1
ATOM 2018 C C . LYS A 1 250 ? 28.157 7.142 -20.229 1.00 81.50 250 LYS A C 1
ATOM 2020 O O . LYS A 1 250 ? 29.157 7.834 -20.425 1.00 81.50 250 LYS A O 1
ATOM 2025 N N . ALA A 1 251 ? 27.091 7.641 -19.602 1.00 76.19 251 ALA A N 1
ATOM 2026 C CA . ALA A 1 251 ? 27.049 9.006 -19.075 1.00 76.19 251 ALA A CA 1
ATOM 2027 C C . ALA A 1 251 ? 27.986 9.213 -17.868 1.00 76.19 251 ALA A C 1
ATOM 2029 O O . ALA A 1 251 ? 28.501 10.318 -17.673 1.00 76.19 251 ALA A O 1
ATOM 2030 N N . VAL A 1 252 ? 28.203 8.168 -17.062 1.00 74.75 252 VAL A N 1
ATOM 2031 C CA . VAL A 1 252 ? 29.169 8.178 -15.954 1.00 74.75 252 VAL A CA 1
ATOM 2032 C C . VAL A 1 252 ? 30.598 8.134 -16.494 1.00 74.75 252 VAL A C 1
ATOM 2034 O O . VAL A 1 252 ? 31.401 8.988 -16.127 1.00 74.75 252 VAL A O 1
ATOM 2037 N N . GLU A 1 253 ? 30.900 7.213 -17.412 1.00 74.50 253 GLU A N 1
ATOM 2038 C CA . GLU A 1 253 ? 32.223 7.076 -18.042 1.00 74.50 253 GLU A CA 1
ATOM 2039 C C . GLU A 1 253 ? 32.654 8.342 -18.795 1.00 74.50 253 GLU A C 1
ATOM 2041 O O . GLU A 1 253 ? 33.817 8.734 -18.747 1.00 74.50 253 GLU A O 1
ATOM 2046 N N . SER A 1 254 ? 31.718 9.032 -19.451 1.00 74.62 254 SER A N 1
ATOM 2047 C CA . SER A 1 254 ? 31.994 10.280 -20.178 1.00 74.62 254 SER A CA 1
ATOM 2048 C C . SER A 1 254 ? 32.091 11.530 -19.291 1.00 74.62 254 SER A C 1
ATOM 2050 O O . SER A 1 254 ? 32.285 12.632 -19.808 1.00 74.62 254 SER A O 1
ATOM 2052 N N . GLY A 1 255 ? 31.918 11.410 -17.968 1.00 68.62 255 GLY A N 1
ATOM 2053 C CA . GLY A 1 255 ? 31.954 12.546 -17.037 1.00 68.62 255 GLY A CA 1
ATOM 2054 C C . GLY A 1 255 ? 30.798 13.546 -17.203 1.00 68.62 255 GLY A C 1
ATOM 2055 O O . GLY A 1 255 ? 30.812 14.623 -16.602 1.00 68.62 255 GLY A O 1
ATOM 2056 N N . GL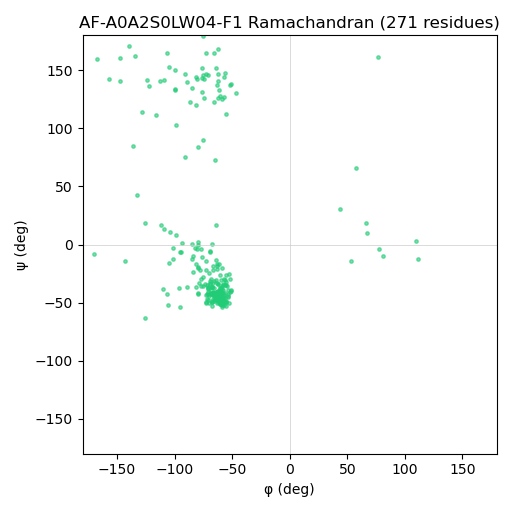N A 1 256 ? 29.780 13.217 -18.007 1.00 62.06 256 GLN A N 1
ATOM 2057 C CA . GLN A 1 256 ? 28.619 14.078 -18.268 1.00 62.06 256 GLN A CA 1
ATOM 2058 C C . GLN A 1 256 ? 27.586 14.030 -17.127 1.00 62.06 256 GLN A C 1
ATOM 2060 O O . GLN A 1 256 ? 26.774 14.944 -16.954 1.00 62.06 256 GLN A O 1
ATOM 2065 N N . ALA A 1 257 ? 27.617 12.983 -16.304 1.00 59.59 257 ALA A N 1
ATOM 2066 C CA . ALA A 1 257 ? 26.699 12.784 -15.191 1.00 59.59 257 ALA A CA 1
ATOM 2067 C C . ALA A 1 257 ? 27.079 13.605 -13.940 1.00 59.59 257 ALA A C 1
ATOM 2069 O O . ALA A 1 257 ? 27.675 13.097 -12.998 1.00 59.59 257 ALA A O 1
ATOM 2070 N N . LYS A 1 258 ? 26.662 14.878 -13.881 1.00 52.50 258 LYS A N 1
ATOM 2071 C CA . LYS A 1 258 ? 26.836 15.726 -12.677 1.00 52.50 258 LYS A CA 1
ATOM 2072 C C . LYS A 1 258 ? 25.800 15.469 -11.566 1.00 52.50 258 LYS A C 1
ATOM 2074 O O . LYS A 1 258 ? 26.002 15.890 -10.434 1.00 52.50 258 LYS A O 1
ATOM 2079 N N . SER A 1 259 ? 24.657 14.844 -11.888 1.00 59.75 259 SER A N 1
ATOM 2080 C CA . SER A 1 259 ? 23.607 14.432 -10.931 1.00 59.75 259 SER A CA 1
ATOM 2081 C C . SER A 1 259 ? 22.582 13.476 -11.568 1.00 59.75 259 SER A C 1
ATOM 2083 O O . SER A 1 259 ? 22.369 13.510 -12.785 1.00 59.75 259 SER A O 1
ATOM 2085 N N . GLY A 1 260 ? 21.846 12.708 -10.750 1.00 55.41 260 GLY A N 1
ATOM 2086 C CA . GLY A 1 260 ? 20.767 11.810 -11.206 1.00 55.41 260 GLY A CA 1
ATOM 2087 C C . GLY A 1 260 ? 19.617 12.504 -11.961 1.00 55.41 260 GLY A C 1
ATOM 2088 O O . GLY A 1 260 ? 18.899 11.879 -12.742 1.00 55.41 260 GLY A O 1
ATOM 2089 N N . ARG A 1 261 ? 19.452 13.827 -11.800 1.00 59.38 261 ARG A N 1
ATOM 2090 C CA . ARG A 1 261 ? 18.439 14.631 -12.514 1.00 59.38 261 ARG A CA 1
ATOM 2091 C C . ARG A 1 261 ? 18.863 14.973 -13.950 1.00 59.38 261 ARG A C 1
ATOM 2093 O O . ARG A 1 261 ? 18.010 15.054 -14.830 1.00 59.38 261 ARG A O 1
ATOM 2100 N N . HIS A 1 262 ? 20.164 15.153 -14.182 1.00 61.22 262 HIS A N 1
ATOM 2101 C CA . HIS A 1 262 ? 20.735 15.429 -15.506 1.00 61.22 262 HIS A CA 1
ATOM 2102 C C . HIS A 1 262 ? 20.706 14.175 -16.391 1.00 61.22 262 HIS A C 1
ATOM 2104 O O . HIS A 1 262 ? 20.233 14.219 -17.525 1.00 61.22 262 HIS A O 1
ATOM 2110 N N . LEU A 1 263 ? 21.067 13.033 -15.803 1.00 58.00 263 LEU A N 1
ATOM 2111 C CA . LEU A 1 263 ? 20.952 11.700 -16.398 1.00 58.00 263 LEU A CA 1
ATOM 2112 C C . LEU A 1 263 ? 19.536 11.381 -16.891 1.00 58.00 263 LEU A C 1
ATOM 2114 O O . LEU A 1 263 ? 19.359 10.921 -18.014 1.00 58.00 263 LEU A O 1
ATOM 2118 N N . ARG A 1 264 ? 18.506 11.706 -16.098 1.00 59.75 264 ARG A N 1
ATOM 2119 C CA . ARG A 1 264 ? 17.103 11.510 -16.499 1.00 59.75 264 ARG A CA 1
ATOM 2120 C C . ARG A 1 264 ? 16.720 12.258 -17.773 1.00 59.75 264 ARG A C 1
ATOM 2122 O O . ARG A 1 264 ? 15.971 11.711 -18.575 1.00 59.75 264 ARG A O 1
ATOM 2129 N N . ARG A 1 265 ? 17.216 13.486 -17.971 1.00 63.38 265 ARG A N 1
ATOM 2130 C CA . ARG A 1 265 ? 16.955 14.249 -19.204 1.00 63.38 265 ARG A CA 1
ATOM 2131 C C . ARG A 1 265 ? 17.653 13.625 -20.407 1.00 63.38 265 ARG A C 1
ATOM 2133 O O . ARG A 1 265 ? 17.006 13.494 -21.436 1.00 63.38 265 ARG A O 1
ATOM 2140 N N . LEU A 1 266 ? 18.906 13.196 -20.253 1.00 61.12 266 LEU A N 1
ATOM 2141 C CA . LEU A 1 266 ? 19.683 12.562 -21.325 1.00 61.12 266 LEU A CA 1
ATOM 2142 C C . LEU A 1 266 ? 19.067 11.229 -21.787 1.00 61.12 266 LEU A C 1
ATOM 2144 O O . LEU A 1 266 ? 18.964 10.967 -22.982 1.00 61.12 266 LEU A O 1
ATOM 2148 N N . VAL A 1 267 ? 18.589 10.406 -20.847 1.00 57.88 267 VAL A N 1
ATOM 2149 C CA . VAL A 1 267 ? 17.923 9.130 -21.169 1.00 57.88 267 VAL A CA 1
ATOM 2150 C C . VAL A 1 267 ? 16.538 9.352 -21.795 1.00 57.88 267 VAL A C 1
ATOM 2152 O O . VAL A 1 267 ? 16.142 8.613 -22.703 1.00 57.88 267 VAL A O 1
ATOM 2155 N N . ALA A 1 268 ? 15.803 10.374 -21.335 1.00 56.72 268 ALA A N 1
ATOM 2156 C CA . ALA A 1 268 ? 14.473 10.716 -21.841 1.00 56.72 268 ALA A CA 1
ATOM 2157 C C . ALA A 1 268 ? 14.492 11.409 -23.214 1.00 56.72 268 ALA A C 1
ATOM 2159 O O . ALA A 1 268 ? 13.533 11.261 -23.963 1.00 56.72 268 ALA A O 1
ATOM 2160 N N . SER A 1 269 ? 15.558 12.135 -23.564 1.00 58.16 269 SER A N 1
ATOM 2161 C CA . SER A 1 269 ? 15.685 12.827 -24.855 1.00 58.16 269 SER A CA 1
ATOM 2162 C C . SER A 1 269 ? 16.106 11.916 -26.010 1.00 58.16 269 SER A C 1
ATOM 2164 O O . SER A 1 269 ? 16.321 12.408 -27.111 1.00 58.16 269 SER A O 1
ATOM 2166 N N . GLY A 1 270 ? 16.274 10.611 -25.769 1.00 53.56 270 GLY A N 1
ATOM 2167 C CA . GLY A 1 270 ? 16.734 9.678 -26.798 1.00 53.56 270 GLY A CA 1
ATOM 2168 C C . GLY A 1 270 ? 18.173 9.931 -27.258 1.00 53.56 270 GLY A C 1
ATOM 2169 O O . GLY A 1 270 ? 18.556 9.426 -28.300 1.00 53.56 270 GLY A O 1
ATOM 2170 N N . ALA A 1 271 ? 18.992 10.661 -26.487 1.00 45.88 271 ALA A N 1
ATOM 2171 C CA . ALA A 1 271 ? 20.365 11.024 -26.873 1.00 45.88 271 ALA A CA 1
ATOM 2172 C C . ALA A 1 271 ? 21.341 9.828 -26.957 1.00 45.88 271 ALA A C 1
ATOM 2174 O O . ALA A 1 271 ? 22.517 10.006 -27.255 1.00 45.88 271 ALA A O 1
ATOM 2175 N N . PHE A 1 272 ? 20.849 8.619 -26.683 1.00 45.03 272 PHE A N 1
ATOM 2176 C CA . PHE A 1 272 ? 21.583 7.358 -26.775 1.00 45.03 272 PHE A CA 1
ATOM 2177 C C . PHE A 1 272 ? 20.866 6.324 -27.661 1.00 45.03 272 PHE A C 1
ATOM 2179 O O . PHE A 1 272 ? 21.119 5.131 -27.506 1.00 45.03 272 PHE A O 1
ATOM 2186 N N . GLY A 1 273 ? 19.930 6.775 -28.505 1.00 37.12 273 GLY A N 1
ATOM 2187 C CA . GLY A 1 273 ? 19.322 5.976 -29.573 1.00 37.12 273 GLY A CA 1
ATOM 2188 C C . GLY A 1 273 ? 20.157 6.009 -30.842 1.00 37.12 273 GLY A C 1
ATOM 2189 O O . GLY A 1 273 ? 20.764 7.071 -31.105 1.00 37.12 273 GLY A O 1
#

Nearest PDB structures (foldseek):
  8zvh-assembly1_B  TM=1.421E-01  e=2.930E+00  Aetokthonos hydrillicola Thurmond2011

Mean predicted aligned error: 6.52 Å

Foldseek 3Di:
DPDAAWFKFADLVVLLVLLLVCPPPALVSQVVQAALDDPRIDTDPPRPHHDDSVLLVVLLVQLVVLLVVQPPPPANDPPDDLLVSLLSLLQSCLVRNSHDVVSLVDQGSQSCCQRHHPVSSQCRSPPDDPPPSVPCCRRSHCNDVNSLSNLLCVLQNSVLSSQDDPLLSCLQCVDCLGVVQSLNVNLLSVLLSVLVVVDDDADDSNLLSNLLSLVVVVCCVPPVLSPDDSVVSSVVSNVSSVLLVVLVVVCVVVVVPPHSVSSSVCSNVPVVD

Solvent-accessible surface area (backbone atoms only — not comparable to full-atom values): 15169 Å² total; per-residue (Å²): 131,87,76,64,32,44,58,55,22,25,54,66,74,56,42,32,48,50,47,58,73,46,59,91,56,51,59,64,57,32,48,74,65,37,36,80,68,54,98,72,46,46,62,66,93,85,56,94,39,66,64,51,59,70,56,49,51,49,53,43,52,52,51,49,54,50,40,43,76,52,36,51,91,51,69,78,73,65,91,56,62,72,64,57,47,51,42,54,48,11,45,49,45,50,69,67,58,44,56,39,70,75,57,74,66,39,40,28,34,33,18,26,49,29,61,30,44,34,31,26,61,42,38,55,77,53,70,72,60,89,91,54,49,74,43,45,50,54,39,28,44,80,64,7,66,62,52,40,27,30,52,42,21,62,56,44,31,59,75,56,39,65,75,49,56,70,67,42,46,52,71,40,55,76,34,64,95,36,42,70,35,51,69,56,41,40,34,50,50,55,33,48,55,62,56,54,76,74,60,83,91,74,65,54,72,50,54,51,50,54,52,37,52,53,54,54,50,61,48,35,77,74,69,44,56,88,75,47,56,70,72,58,38,38,49,56,46,35,50,48,45,50,51,50,50,52,52,47,52,53,32,52,77,69,68,70,53,86,43,68,71,58,46,47,51,46,68,71,68,48,78,79,112